Protein AF-A0A932AM36-F1 (afdb_monomer)

Sequence (237 aa):
MTEERRHRLFTKLEEILGTEDATALMEHLPPVGWADVATNRELDVLRAAVEARIAALQSLLEARFTALEAALNARIDQVEAGGSARLGEVEARLNARIDRVEAGLNARLDQLEAGLNARIDQVEAGGSARSGEVEAALNARLDQLEAGLNARIDRVEAGLNARVDAVQTVLVARLEQLDSRFETRLGEAEATLGRDVGRVETELHREVSAATRTLFVAVTGLNLTLVAAVLAAVRLA

Radius of gyration: 98.24 Å; Cα contacts (8 Å, |Δi|>4): 18; chains: 1; bounding box: 159×27×279 Å

Secondary structure (DSSP, 8-state):
--HHHHHHHHHHHHHHH-HHHHHHHHHSS-SS-GGGTT-HHHHHHHHHHHHHHHHHHHHHHHHHHHHHHHHHHHHHHHHHHHHHHHHHHHHHHHHHHHHHHHHHHHHHHHHHHHHHHHHHHHHHHHHHHHHHHHHHHHHHHHHHHHHHHHHHHHHHHHHHHHHHHHHHHHHHHHHHHHHHHHHHHHHHHHHHHHHHHHHHHHHHHHHHHHHHHHHHHHHHHHHHHHHHHHHHHHHH-

Structure (mmCIF, N/CA/C/O backbone):
data_AF-A0A932AM36-F1
#
_entry.id   AF-A0A932AM36-F1
#
loop_
_atom_site.group_PDB
_atom_site.id
_atom_site.type_symbol
_atom_site.label_atom_id
_atom_site.label_alt_id
_atom_site.label_comp_id
_atom_site.label_asym_id
_atom_site.label_entity_id
_atom_site.label_seq_id
_atom_site.pdbx_P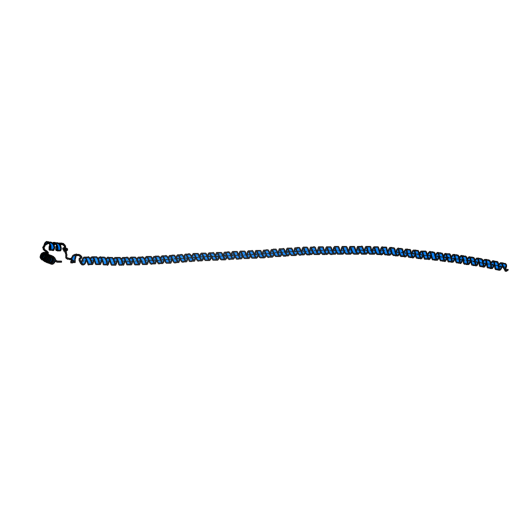DB_ins_code
_atom_site.Cartn_x
_atom_site.Cartn_y
_atom_site.Cartn_z
_atom_site.occupancy
_atom_site.B_iso_or_equiv
_atom_site.auth_seq_id
_atom_site.auth_comp_id
_atom_site.auth_asym_id
_atom_site.auth_atom_id
_atom_site.pdbx_PDB_model_num
ATOM 1 N N . MET A 1 1 ? -50.897 -4.777 125.308 1.00 57.06 1 MET A N 1
ATOM 2 C CA . MET A 1 1 ? -50.635 -4.713 126.768 1.00 57.06 1 MET A CA 1
ATOM 3 C C . MET A 1 1 ? -51.997 -4.614 127.442 1.00 57.06 1 MET A C 1
ATOM 5 O O . MET A 1 1 ? -52.765 -3.772 127.014 1.00 57.06 1 MET A O 1
ATOM 9 N N . THR A 1 2 ? -52.364 -5.500 128.372 1.00 62.59 2 THR A N 1
ATOM 10 C CA . THR A 1 2 ? -53.699 -5.475 129.010 1.00 62.59 2 THR A CA 1
ATOM 11 C C . THR A 1 2 ? -53.829 -4.308 129.997 1.00 62.59 2 THR A C 1
ATOM 13 O O . THR A 1 2 ? -52.826 -3.893 130.582 1.00 62.59 2 THR A O 1
ATOM 16 N N . GLU A 1 3 ? -55.048 -3.793 130.197 1.00 63.50 3 GLU A N 1
ATOM 17 C CA . GLU A 1 3 ? -55.374 -2.666 131.098 1.00 63.50 3 GLU A CA 1
ATOM 18 C C . GLU A 1 3 ? -54.766 -2.837 132.498 1.00 63.50 3 GLU A C 1
ATOM 20 O O . GLU A 1 3 ? -54.121 -1.940 133.037 1.00 63.50 3 GLU A O 1
ATOM 25 N N . GLU A 1 4 ? -54.840 -4.056 133.034 1.00 64.38 4 GLU A N 1
ATOM 26 C CA . GLU A 1 4 ? -54.265 -4.434 134.329 1.00 64.38 4 GLU A CA 1
ATOM 27 C C . GLU A 1 4 ? -52.741 -4.301 134.405 1.00 64.38 4 GLU A C 1
ATOM 29 O O . GLU A 1 4 ? -52.169 -4.161 135.488 1.00 64.38 4 GLU A O 1
ATOM 34 N N . ARG A 1 5 ? -52.052 -4.418 133.268 1.00 67.94 5 ARG A N 1
ATOM 35 C CA . ARG A 1 5 ? -50.594 -4.309 133.188 1.00 67.94 5 ARG A CA 1
ATOM 36 C C . ARG A 1 5 ? -50.174 -2.844 133.069 1.00 67.94 5 ARG A C 1
ATOM 38 O O . ARG A 1 5 ? -49.130 -2.504 133.611 1.00 67.94 5 ARG A O 1
ATOM 45 N N . ARG A 1 6 ? -50.987 -1.987 132.427 1.00 72.94 6 ARG A N 1
ATOM 46 C CA . ARG A 1 6 ? -50.801 -0.520 132.410 1.00 72.94 6 ARG A CA 1
ATOM 47 C C . ARG A 1 6 ? -51.063 0.084 133.779 1.00 72.94 6 ARG A C 1
ATOM 49 O O . ARG A 1 6 ? -50.230 0.843 134.250 1.00 72.94 6 ARG A O 1
ATOM 56 N N . HIS A 1 7 ? -52.146 -0.322 134.441 1.00 74.06 7 HIS A N 1
ATOM 57 C CA . HIS A 1 7 ? -52.459 0.150 135.787 1.00 74.06 7 HIS A CA 1
ATOM 58 C C . HIS A 1 7 ? -51.360 -0.242 136.784 1.00 74.06 7 HIS A C 1
ATOM 60 O O . HIS A 1 7 ? -50.846 0.611 137.491 1.00 74.06 7 HIS A O 1
ATOM 66 N N . ARG A 1 8 ? -50.876 -1.494 136.742 1.00 77.00 8 ARG A N 1
ATOM 67 C CA . ARG A 1 8 ? -49.721 -1.917 137.556 1.00 77.00 8 ARG A CA 1
ATOM 68 C C . ARG A 1 8 ? -48.424 -1.162 137.245 1.00 77.00 8 ARG A C 1
ATOM 70 O O . ARG A 1 8 ? -47.621 -0.972 138.155 1.00 77.00 8 ARG A O 1
ATOM 77 N N . LEU A 1 9 ? -48.182 -0.785 135.986 1.00 74.88 9 LEU A N 1
ATOM 78 C CA . LEU A 1 9 ? -47.010 0.013 135.605 1.00 74.88 9 LEU A CA 1
ATOM 79 C C . LEU A 1 9 ? -47.144 1.455 136.118 1.00 74.88 9 LEU A C 1
ATOM 81 O O . LEU A 1 9 ? -46.185 1.977 136.670 1.00 74.88 9 LEU A O 1
ATOM 85 N N . PHE A 1 10 ? -48.338 2.045 136.000 1.00 75.44 10 PHE A N 1
ATOM 86 C CA . PHE A 1 10 ? -48.674 3.377 136.505 1.00 75.44 10 PHE A CA 1
ATOM 87 C C . PHE A 1 10 ? -48.494 3.460 138.020 1.00 75.44 10 PHE A C 1
ATOM 89 O O . PHE A 1 10 ? -47.731 4.298 138.472 1.00 75.44 10 PHE A O 1
ATOM 96 N N . THR A 1 11 ? -49.078 2.537 138.795 1.00 78.81 11 THR A N 1
ATOM 97 C CA . THR A 1 11 ? -48.947 2.535 140.265 1.00 78.81 11 THR A CA 1
ATOM 98 C C . THR A 1 11 ? -47.486 2.429 140.708 1.00 78.81 11 THR A C 1
ATOM 100 O O . THR A 1 11 ? -47.073 3.094 141.648 1.00 78.81 11 THR A O 1
ATOM 103 N N . LYS A 1 12 ? -46.672 1.626 140.009 1.00 78.19 12 LYS A N 1
ATOM 104 C CA . LYS A 1 12 ? -45.232 1.528 140.298 1.00 78.19 12 LYS A CA 1
ATOM 105 C C . LYS A 1 12 ? -44.445 2.773 139.887 1.00 78.19 12 LYS A C 1
ATOM 107 O O . LYS A 1 12 ? -43.477 3.107 140.556 1.00 78.19 12 LYS A O 1
ATOM 112 N N . LEU A 1 13 ? -44.805 3.423 138.780 1.00 76.25 13 LEU A N 1
ATOM 113 C CA . LEU A 1 13 ? -44.166 4.666 138.338 1.00 76.25 13 LEU A CA 1
ATOM 114 C C . LEU A 1 13 ? -44.533 5.829 139.268 1.00 76.25 13 LEU A C 1
ATOM 116 O O . LEU A 1 13 ? -43.659 6.609 139.626 1.00 76.25 13 LEU A O 1
ATOM 120 N N . GLU A 1 14 ? -45.786 5.893 139.712 1.00 80.62 14 GLU A N 1
ATOM 121 C CA . GLU A 1 14 ? -46.312 6.877 140.663 1.00 80.62 14 GLU A CA 1
ATOM 122 C C . GLU A 1 14 ? -45.590 6.798 142.016 1.00 80.62 14 GLU A C 1
ATOM 124 O O . GLU A 1 14 ? -45.212 7.823 142.577 1.00 80.62 14 GLU A O 1
ATOM 129 N N . GLU A 1 15 ? -45.313 5.582 142.498 1.00 81.62 15 GLU A N 1
ATOM 130 C CA . GLU A 1 15 ? -44.604 5.340 143.761 1.00 81.62 15 GLU A CA 1
ATOM 131 C C . GLU A 1 15 ? -43.119 5.763 143.718 1.00 81.62 15 GLU A C 1
ATOM 133 O O . GLU A 1 15 ? -42.541 6.091 144.753 1.00 81.62 15 GLU A O 1
ATOM 138 N N . ILE A 1 16 ? -42.491 5.769 142.533 1.00 80.81 16 ILE A N 1
ATOM 139 C CA . ILE A 1 16 ? -41.045 6.014 142.362 1.00 80.81 16 ILE A CA 1
ATOM 140 C C . ILE A 1 16 ? -40.744 7.445 141.887 1.00 80.81 16 ILE A C 1
ATOM 142 O O . ILE A 1 16 ? -39.766 8.040 142.335 1.00 80.81 16 ILE A O 1
ATOM 146 N N . LEU A 1 17 ? -41.539 7.980 140.957 1.00 75.75 17 LEU A N 1
ATOM 147 C CA . LEU A 1 17 ? -41.283 9.246 140.252 1.00 75.75 17 LEU A CA 1
ATOM 148 C C . LEU A 1 17 ? -42.282 10.353 140.625 1.00 75.75 17 LEU A C 1
ATOM 150 O O . LEU A 1 17 ? -42.072 11.506 140.270 1.00 75.75 17 LEU A O 1
ATOM 154 N N . GLY A 1 18 ? -43.345 10.030 141.367 1.00 78.38 18 GLY A N 1
ATOM 155 C CA . GLY A 1 18 ? -44.422 10.967 141.670 1.00 78.38 18 GLY A CA 1
ATOM 156 C C . GLY A 1 18 ? -45.470 11.050 140.557 1.00 78.38 18 GLY A C 1
ATOM 157 O O . GLY A 1 18 ? -45.268 10.617 139.422 1.00 78.38 18 GLY A O 1
ATOM 158 N N . THR A 1 19 ? -46.635 11.587 140.914 1.00 74.94 19 THR A N 1
ATOM 159 C CA . THR A 1 19 ? -47.852 11.567 140.092 1.00 74.94 19 THR A CA 1
ATOM 160 C C . THR A 1 19 ? -47.696 12.276 138.750 1.00 74.94 19 THR A C 1
ATOM 162 O O . THR A 1 19 ? -48.146 11.737 137.741 1.00 74.94 19 THR A O 1
ATOM 165 N N . GLU A 1 20 ? -47.062 13.450 138.698 1.00 74.81 20 GLU A N 1
ATOM 166 C CA . GLU A 1 20 ? -46.918 14.216 137.447 1.00 74.81 20 GLU A CA 1
ATOM 167 C C . GLU A 1 20 ? -46.028 13.496 136.423 1.00 74.81 20 GLU A C 1
ATOM 169 O O . GLU A 1 20 ? -46.462 13.263 135.293 1.00 74.81 20 GLU A O 1
ATOM 174 N N . ASP A 1 21 ? -44.834 13.054 136.825 1.00 77.25 21 ASP A N 1
ATOM 175 C CA . ASP A 1 21 ? -43.869 12.415 135.920 1.00 77.25 21 ASP A CA 1
ATOM 176 C C . ASP A 1 21 ? -44.335 11.023 135.459 1.00 77.25 21 ASP A C 1
ATOM 178 O O . ASP A 1 21 ? -44.159 10.645 134.295 1.00 77.25 21 ASP A O 1
ATOM 182 N N . ALA A 1 22 ? -44.993 10.263 136.345 1.00 79.00 22 ALA A N 1
ATOM 183 C CA . ALA A 1 22 ? -45.614 8.985 135.997 1.00 79.00 22 ALA A CA 1
ATOM 184 C C . ALA A 1 22 ? -46.758 9.157 134.986 1.00 79.00 22 ALA A C 1
ATOM 186 O O . ALA A 1 22 ? -46.913 8.331 134.081 1.00 79.00 22 ALA A O 1
ATOM 187 N N . THR A 1 23 ? -47.527 10.243 135.112 1.00 76.06 23 THR A N 1
ATOM 188 C CA . THR A 1 23 ? -48.604 10.581 134.175 1.00 76.06 23 THR A CA 1
ATOM 189 C C . THR A 1 23 ? -48.038 10.990 132.819 1.00 76.06 23 THR A C 1
ATOM 191 O O . THR A 1 23 ? -48.475 10.439 131.812 1.00 76.06 23 THR A O 1
ATOM 194 N N . ALA A 1 24 ? -47.006 11.838 132.776 1.00 77.62 24 ALA A N 1
ATOM 195 C CA . ALA A 1 24 ? -46.365 12.265 131.529 1.00 77.62 24 ALA A CA 1
ATOM 196 C C . ALA A 1 24 ? -45.746 11.089 130.742 1.00 77.62 24 ALA A C 1
ATOM 198 O O . ALA A 1 24 ? -45.911 10.976 129.525 1.00 77.62 24 ALA A O 1
ATOM 199 N N . LEU A 1 25 ? -45.075 10.152 131.425 1.00 71.69 25 LEU A N 1
ATOM 200 C CA . LEU A 1 25 ? -44.519 8.951 130.785 1.00 71.69 25 LEU A CA 1
ATOM 201 C C . LEU A 1 25 ? -45.603 7.988 130.282 1.00 71.69 25 LEU A C 1
ATOM 203 O O . LEU A 1 25 ? -45.409 7.320 129.263 1.00 71.69 25 LEU A O 1
ATOM 207 N N . MET A 1 26 ? -46.738 7.913 130.978 1.00 75.44 26 MET A N 1
ATOM 208 C CA . MET A 1 26 ? -47.870 7.077 130.574 1.00 75.44 26 MET A CA 1
ATOM 209 C C . MET A 1 26 ? -48.722 7.726 129.474 1.00 75.44 26 MET A C 1
ATOM 211 O O . MET A 1 26 ? -49.289 6.989 128.671 1.00 75.44 26 MET A O 1
ATOM 215 N N . GLU A 1 27 ? -48.750 9.059 129.371 1.00 74.88 27 GLU A N 1
ATOM 216 C CA . GLU A 1 27 ? -49.331 9.808 128.242 1.00 74.88 27 GLU A CA 1
ATOM 217 C C . GLU A 1 27 ? -48.557 9.596 126.937 1.00 74.88 27 GLU A C 1
ATOM 219 O O . GLU A 1 27 ? -49.150 9.524 125.861 1.00 74.88 27 GLU A O 1
ATOM 224 N N . HIS A 1 28 ? -47.231 9.462 127.019 1.00 72.50 28 HIS A N 1
ATOM 225 C CA . HIS A 1 28 ? -46.384 9.176 125.859 1.00 72.50 28 HIS A CA 1
ATOM 226 C C . HIS A 1 28 ? -46.346 7.693 125.468 1.00 72.50 28 HIS A C 1
ATOM 228 O O . HIS A 1 28 ? -45.816 7.349 124.407 1.00 72.50 28 HIS A O 1
ATOM 234 N N . LEU A 1 29 ? -46.912 6.805 126.291 1.00 68.00 29 LEU A N 1
ATOM 235 C CA . LEU A 1 29 ? -47.082 5.405 125.934 1.00 68.00 29 LEU A CA 1
ATOM 236 C C . LEU A 1 29 ? -48.316 5.282 125.027 1.00 68.00 29 LEU A C 1
ATOM 238 O O . LEU A 1 29 ? -49.401 5.712 125.422 1.00 68.00 29 LEU A O 1
ATOM 242 N N . PRO A 1 30 ? -48.200 4.692 123.823 1.00 63.16 30 PRO A N 1
ATOM 243 C CA . PRO A 1 30 ? -49.350 4.553 122.944 1.00 63.16 30 PRO A CA 1
ATOM 244 C C . PRO A 1 30 ? -50.496 3.823 123.673 1.00 63.16 30 PRO A C 1
ATOM 246 O O . PRO A 1 30 ? -50.250 2.899 124.456 1.00 63.16 30 PRO A O 1
ATOM 249 N N . PRO A 1 31 ? -51.764 4.220 123.439 1.00 63.25 31 PRO A N 1
ATOM 250 C CA . PRO A 1 31 ? -52.927 3.674 124.150 1.00 63.25 31 PRO A CA 1
ATOM 251 C C . PRO A 1 31 ? -53.123 2.166 123.920 1.00 63.25 31 PRO A C 1
ATOM 253 O O . PRO A 1 31 ? -53.854 1.510 124.661 1.00 63.25 31 PRO A O 1
ATOM 256 N N . VAL A 1 32 ? -52.433 1.620 122.920 1.00 58.94 32 VAL A N 1
ATOM 257 C CA . VAL A 1 32 ? -52.339 0.210 122.558 1.00 58.94 32 VAL A CA 1
ATOM 258 C C . VAL A 1 32 ? -50.872 -0.238 122.667 1.00 58.94 32 VAL A C 1
ATOM 260 O O . VAL A 1 32 ? -49.956 0.572 122.550 1.00 58.94 32 VAL A O 1
ATOM 263 N N . GLY A 1 33 ? -50.617 -1.511 122.991 1.00 59.34 33 GLY A N 1
ATOM 264 C CA . GLY A 1 33 ? -49.250 -1.950 123.322 1.00 59.34 33 GLY A CA 1
ATOM 265 C C . GLY A 1 33 ? -48.292 -1.837 122.130 1.00 59.34 33 GLY A C 1
ATOM 266 O O . GLY A 1 33 ? -48.736 -1.808 120.997 1.00 59.34 33 GLY A O 1
ATOM 267 N N . TRP A 1 34 ? -46.973 -1.888 122.351 1.00 56.31 34 TRP A N 1
ATOM 268 C CA . TRP A 1 34 ? -45.964 -1.906 121.268 1.00 56.31 34 TRP A CA 1
ATOM 269 C C . TRP A 1 34 ? -46.165 -3.003 120.203 1.00 56.31 34 TRP A C 1
ATOM 271 O O . TRP A 1 34 ? -45.617 -2.904 119.112 1.00 56.31 34 TRP A O 1
ATOM 281 N N . ALA A 1 35 ? -46.976 -4.020 120.501 1.00 54.88 35 ALA A N 1
ATOM 282 C CA . ALA A 1 35 ? -47.442 -5.017 119.538 1.00 54.88 35 ALA A CA 1
ATOM 283 C C . ALA A 1 35 ? -48.342 -4.439 118.419 1.00 54.88 35 ALA A C 1
ATOM 285 O O . ALA A 1 35 ? -48.519 -5.101 117.403 1.00 54.88 35 ALA A O 1
ATOM 286 N N . ASP A 1 36 ? -48.886 -3.232 118.608 1.00 56.03 36 ASP A N 1
ATOM 287 C CA . ASP A 1 36 ? -49.785 -2.520 117.690 1.00 56.03 36 ASP A CA 1
ATOM 288 C C . ASP A 1 36 ? -49.102 -1.352 116.951 1.00 56.03 36 ASP A C 1
ATOM 290 O O . ASP A 1 36 ? -49.696 -0.769 116.053 1.00 56.03 36 ASP A O 1
ATOM 294 N N . VAL A 1 37 ? -47.853 -0.998 117.292 1.00 57.91 37 VAL A N 1
ATOM 295 C CA . VAL A 1 37 ? -47.096 0.086 116.614 1.00 57.91 37 VAL A CA 1
ATOM 296 C C . VAL A 1 37 ? -46.625 -0.337 115.209 1.00 57.91 37 VAL A C 1
ATOM 298 O O . VAL A 1 37 ? -46.353 0.496 114.350 1.00 57.91 37 VAL A O 1
ATOM 301 N N . ALA A 1 38 ? -46.608 -1.640 114.957 1.00 61.44 38 ALA A N 1
ATOM 302 C CA . ALA A 1 38 ? -46.849 -2.256 113.663 1.00 61.44 38 ALA A CA 1
ATOM 303 C C . ALA A 1 38 ? -47.405 -3.636 113.997 1.00 61.44 38 ALA A C 1
ATOM 305 O O . ALA A 1 38 ? -46.694 -4.469 114.568 1.00 61.44 38 ALA A O 1
ATOM 306 N N . THR A 1 39 ? -48.682 -3.881 113.724 1.00 70.31 39 THR A N 1
ATOM 307 C CA . THR A 1 39 ? -49.212 -5.228 113.944 1.00 70.31 39 THR A CA 1
ATOM 308 C C . THR A 1 39 ? -48.478 -6.181 112.997 1.00 70.31 39 THR A C 1
ATOM 310 O O . THR A 1 39 ? -48.239 -5.850 111.836 1.00 70.31 39 THR A O 1
ATOM 313 N N . ASN A 1 40 ? -48.130 -7.396 113.443 1.00 74.25 40 ASN A N 1
ATOM 314 C CA . ASN A 1 40 ? -47.532 -8.415 112.556 1.00 74.25 40 ASN A CA 1
ATOM 315 C C . ASN A 1 40 ? -48.348 -8.601 111.257 1.00 74.25 40 ASN A C 1
ATOM 317 O O . ASN A 1 40 ? -47.796 -8.876 110.198 1.00 74.25 40 ASN A O 1
ATOM 321 N N . ARG A 1 41 ? -49.660 -8.348 111.328 1.00 76.88 41 ARG A N 1
ATOM 322 C CA . ARG A 1 41 ? -50.588 -8.346 110.198 1.00 76.88 41 ARG A CA 1
ATOM 323 C C . ARG A 1 41 ? -50.300 -7.252 109.162 1.00 76.88 41 ARG A C 1
ATOM 325 O O . ARG A 1 41 ? -50.407 -7.522 107.972 1.00 76.88 41 ARG A O 1
ATOM 332 N N . GLU A 1 42 ? -49.953 -6.035 109.574 1.00 84.06 42 GLU A N 1
ATOM 333 C CA . GLU A 1 42 ? -49.565 -4.955 108.652 1.00 84.06 42 GLU A CA 1
ATOM 334 C C . GLU A 1 42 ? -48.232 -5.258 107.958 1.00 84.06 42 GLU A C 1
ATOM 336 O O . GLU A 1 42 ? -48.094 -5.006 106.760 1.00 84.06 42 GLU A O 1
ATOM 341 N N . LEU A 1 43 ? -47.278 -5.867 108.674 1.00 85.38 43 LEU A N 1
ATOM 342 C CA . LEU A 1 43 ? -46.020 -6.343 108.090 1.00 85.38 43 LEU A CA 1
ATOM 343 C C . LEU A 1 43 ? -46.248 -7.469 107.072 1.00 85.38 43 LEU A C 1
ATOM 345 O O . LEU A 1 43 ? -45.630 -7.449 106.009 1.00 85.38 43 LEU A O 1
ATOM 349 N N . ASP A 1 44 ? -47.165 -8.401 107.343 1.00 86.88 44 ASP A N 1
ATOM 350 C CA . ASP A 1 44 ? -47.547 -9.455 106.394 1.00 86.88 44 ASP A CA 1
ATOM 351 C C . ASP A 1 44 ? -48.194 -8.880 105.125 1.00 86.88 44 ASP A C 1
ATOM 353 O O . ASP A 1 44 ? -47.887 -9.317 104.014 1.00 86.88 44 ASP A O 1
ATOM 357 N N . VAL A 1 45 ? -49.048 -7.859 105.268 1.00 90.25 45 VAL A N 1
ATOM 358 C CA . VAL A 1 45 ? -49.650 -7.150 104.127 1.00 90.25 45 VAL A CA 1
ATOM 359 C C . VAL A 1 45 ? -48.579 -6.437 103.300 1.00 90.25 45 VAL A C 1
ATOM 361 O O . VAL A 1 45 ? -48.578 -6.548 102.072 1.00 90.25 45 VAL A O 1
ATOM 364 N N . LEU A 1 46 ? -47.642 -5.737 103.948 1.00 91.88 46 LEU A N 1
ATOM 365 C CA . LEU A 1 46 ? -46.547 -5.055 103.257 1.00 91.88 46 LEU A CA 1
ATOM 366 C C . LEU A 1 46 ? -45.625 -6.056 102.547 1.00 91.88 46 LEU A C 1
ATOM 368 O O . LEU A 1 46 ? -45.253 -5.839 101.394 1.00 91.88 46 LEU A O 1
ATOM 372 N N . ARG A 1 47 ? -45.298 -7.175 103.202 1.00 93.06 47 ARG A N 1
ATOM 373 C CA . ARG A 1 47 ? -44.512 -8.267 102.620 1.00 93.06 47 ARG A CA 1
ATOM 374 C C . ARG A 1 47 ? -45.192 -8.836 101.377 1.00 93.06 47 ARG A C 1
ATOM 376 O O . ARG A 1 47 ? -44.545 -8.927 100.337 1.00 93.06 47 ARG A O 1
ATOM 383 N N . ALA A 1 48 ? -46.485 -9.147 101.454 1.00 93.56 48 ALA A N 1
ATOM 384 C CA . ALA A 1 48 ? -47.250 -9.644 100.313 1.00 93.56 48 ALA A CA 1
ATOM 385 C C . ALA A 1 48 ? -47.284 -8.628 99.156 1.00 93.56 48 ALA A C 1
ATOM 387 O O . ALA A 1 48 ? -47.140 -9.004 97.994 1.00 93.56 48 ALA A O 1
ATOM 388 N N . ALA A 1 49 ? -47.411 -7.330 99.457 1.00 95.50 49 ALA A N 1
ATOM 389 C CA . ALA A 1 49 ? -47.363 -6.273 98.447 1.00 9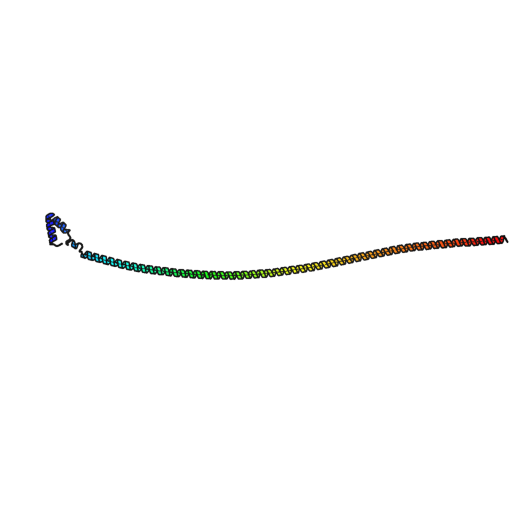5.50 49 ALA A CA 1
ATOM 390 C C . ALA A 1 49 ? -45.983 -6.168 97.770 1.00 95.50 49 ALA A C 1
ATOM 392 O O . ALA A 1 49 ? -45.903 -5.984 96.553 1.00 95.50 49 ALA A O 1
ATOM 393 N N . VAL A 1 50 ? -44.895 -6.305 98.535 1.00 96.00 50 VAL A N 1
ATOM 394 C CA . VAL A 1 50 ? -43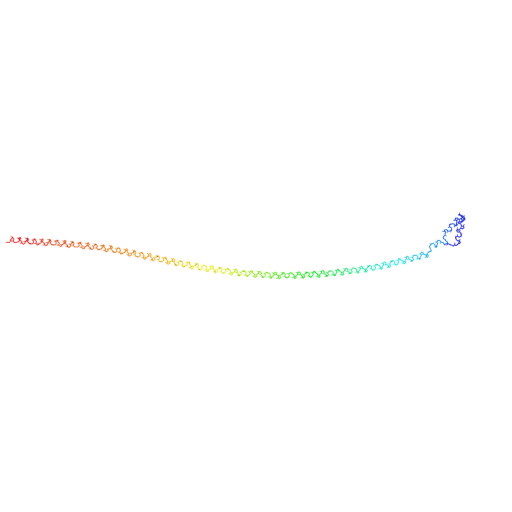.525 -6.321 97.998 1.00 96.00 50 VAL A CA 1
ATOM 395 C C . VAL A 1 50 ? -43.287 -7.566 97.144 1.00 96.00 50 VAL A C 1
ATOM 397 O O . VAL A 1 50 ? -42.780 -7.432 96.034 1.00 96.00 50 VAL A O 1
ATOM 400 N N . GLU A 1 51 ? -43.695 -8.752 97.599 1.00 96.69 51 GLU A N 1
ATOM 401 C CA . GLU A 1 51 ? -43.598 -10.001 96.829 1.00 96.69 51 GLU A CA 1
ATOM 402 C C . GLU A 1 51 ? -44.382 -9.907 95.511 1.00 96.69 51 GLU A C 1
ATOM 404 O O . GLU A 1 51 ? -43.842 -10.217 94.448 1.00 96.69 51 GLU A O 1
ATOM 409 N N . ALA A 1 52 ? -45.608 -9.375 95.549 1.00 95.88 52 ALA A N 1
ATOM 410 C CA . ALA A 1 52 ? -46.409 -9.134 94.352 1.00 95.88 52 ALA A CA 1
ATOM 411 C C . ALA A 1 52 ? -45.727 -8.149 93.388 1.00 95.88 52 ALA A C 1
ATOM 413 O O . ALA A 1 52 ? -45.728 -8.354 92.173 1.00 95.88 52 ALA A O 1
ATOM 414 N N . ARG A 1 53 ? -45.100 -7.090 93.913 1.00 97.50 53 ARG A N 1
ATOM 415 C CA . ARG A 1 53 ? -44.372 -6.111 93.098 1.00 97.50 53 ARG A CA 1
ATOM 416 C C . ARG A 1 53 ? -43.095 -6.691 92.495 1.00 97.50 53 ARG A C 1
ATOM 418 O O . ARG A 1 53 ? -42.793 -6.381 91.346 1.00 97.50 53 ARG A O 1
ATOM 425 N N . ILE A 1 54 ? -42.370 -7.535 93.227 1.00 97.12 54 ILE A N 1
ATOM 426 C CA . ILE A 1 54 ? -41.204 -8.261 92.707 1.00 97.12 54 ILE A CA 1
ATOM 427 C C . ILE A 1 54 ? -41.636 -9.195 91.574 1.00 97.12 54 ILE A C 1
ATOM 429 O O . ILE A 1 54 ? -41.050 -9.130 90.496 1.00 97.12 54 ILE A O 1
ATOM 433 N N . ALA A 1 55 ? -42.698 -9.981 91.768 1.00 96.56 55 ALA A N 1
ATOM 434 C CA . ALA A 1 55 ? -43.229 -10.870 90.735 1.00 96.56 55 ALA A CA 1
ATOM 435 C C . ALA A 1 55 ? -43.678 -10.098 89.479 1.00 96.56 55 ALA A C 1
ATOM 437 O O . ALA A 1 55 ? -43.369 -10.493 88.354 1.00 96.56 55 ALA A O 1
ATOM 438 N N . ALA A 1 56 ? -44.344 -8.952 89.656 1.00 96.75 56 ALA A N 1
ATOM 439 C CA . ALA A 1 56 ? -44.741 -8.089 88.546 1.00 96.75 56 ALA A CA 1
ATOM 440 C C . ALA A 1 56 ? -43.531 -7.509 87.791 1.00 96.75 56 ALA A C 1
ATOM 442 O O . ALA A 1 56 ? -43.526 -7.484 86.561 1.00 96.75 56 ALA A O 1
ATOM 443 N N . LEU A 1 57 ? -42.489 -7.070 88.505 1.00 97.44 57 LEU A N 1
ATOM 444 C CA . LEU A 1 57 ? -41.254 -6.573 87.891 1.00 97.44 57 LEU A CA 1
ATOM 445 C C . LEU A 1 57 ? -40.501 -7.674 87.140 1.00 97.44 57 LEU A C 1
ATOM 447 O O . LEU A 1 57 ? -40.006 -7.414 86.047 1.00 97.44 57 LEU A O 1
ATOM 451 N N . GLN A 1 58 ? -40.443 -8.888 87.692 1.00 97.75 58 GLN A N 1
ATOM 452 C CA . GLN A 1 58 ? -39.861 -10.052 87.021 1.00 97.75 58 GLN A CA 1
ATOM 453 C C . GLN A 1 58 ? -40.608 -10.367 85.724 1.00 97.75 58 GLN A C 1
ATOM 455 O O . GLN A 1 58 ? -39.981 -10.475 84.675 1.00 97.75 58 GLN A O 1
ATOM 460 N N . SER A 1 59 ? -41.943 -10.418 85.767 1.00 97.12 59 SER A N 1
ATOM 461 C CA . SER A 1 59 ? -42.763 -10.636 84.570 1.00 97.12 59 SER A CA 1
ATOM 462 C C . SER A 1 59 ? -42.569 -9.539 83.518 1.00 97.12 59 SER A C 1
ATOM 464 O O . SER A 1 59 ? -42.479 -9.841 82.328 1.00 97.12 59 SER A O 1
ATOM 466 N N . LEU A 1 60 ? -42.468 -8.273 83.936 1.00 97.75 60 LEU A N 1
ATOM 467 C CA . LEU A 1 60 ? -42.224 -7.154 83.026 1.00 97.75 60 LEU A CA 1
ATOM 468 C C . LEU A 1 60 ? -40.837 -7.235 82.376 1.00 97.75 60 LEU A C 1
ATOM 470 O O . LEU A 1 60 ? -40.700 -6.943 81.188 1.00 97.75 60 LEU A O 1
ATOM 474 N N . LEU A 1 61 ? -39.810 -7.590 83.151 1.00 97.81 61 LEU A N 1
ATOM 475 C CA . LEU A 1 61 ? -38.448 -7.773 82.653 1.00 97.81 61 LEU A CA 1
ATOM 476 C C . LEU A 1 61 ? -38.391 -8.908 81.635 1.00 97.81 61 LEU A C 1
ATOM 478 O O . LEU A 1 61 ? -37.868 -8.684 80.549 1.00 97.81 61 LEU A O 1
ATOM 482 N N . GLU A 1 62 ? -38.989 -10.058 81.945 1.00 97.94 62 GLU A N 1
ATOM 483 C CA . GLU A 1 62 ? -39.073 -11.202 81.031 1.00 97.94 62 GLU A CA 1
ATOM 484 C C . GLU A 1 62 ? -39.727 -10.789 79.707 1.00 97.94 62 GLU A C 1
ATOM 486 O O . GLU A 1 62 ? -39.138 -10.940 78.640 1.00 97.94 62 GLU A O 1
ATOM 491 N N . ALA A 1 63 ? -40.888 -10.128 79.775 1.00 97.31 63 ALA A N 1
ATOM 492 C CA . ALA A 1 63 ? -41.587 -9.640 78.590 1.00 97.31 63 ALA A CA 1
ATOM 493 C C . ALA A 1 63 ? -40.747 -8.638 77.775 1.00 97.31 63 ALA A C 1
ATOM 495 O O . ALA A 1 63 ? -40.765 -8.670 76.542 1.00 97.31 63 ALA A O 1
ATOM 496 N N . ARG A 1 64 ? -39.990 -7.749 78.437 1.00 98.19 64 ARG A N 1
ATOM 497 C CA . ARG A 1 64 ? -39.078 -6.820 77.748 1.00 98.19 64 ARG A CA 1
ATOM 498 C C . ARG A 1 64 ? -37.898 -7.542 77.108 1.00 98.19 64 ARG A C 1
ATOM 500 O O . ARG A 1 64 ? -37.518 -7.142 76.012 1.00 98.19 64 ARG A O 1
ATOM 507 N N . PHE A 1 65 ? -37.333 -8.563 77.750 1.00 98.12 65 PHE A N 1
ATOM 508 C CA . PHE A 1 65 ? -36.253 -9.364 77.172 1.00 98.12 65 PHE A CA 1
ATOM 509 C C . PHE A 1 65 ? -36.733 -10.122 75.937 1.00 98.12 65 PHE A C 1
ATOM 511 O O . PHE A 1 65 ? -36.126 -9.969 74.882 1.00 98.12 65 PHE A O 1
ATOM 518 N N . THR A 1 66 ? -37.878 -10.803 76.009 1.00 98.06 66 THR A N 1
ATOM 519 C CA . THR A 1 66 ? -38.461 -11.492 74.846 1.00 98.06 66 THR A CA 1
ATOM 520 C C . THR A 1 66 ? -38.748 -10.524 73.693 1.00 98.06 66 THR A C 1
ATOM 522 O O . THR A 1 66 ? -38.464 -10.820 72.533 1.00 98.06 66 THR A O 1
ATOM 525 N N . ALA A 1 67 ? -39.275 -9.331 73.991 1.00 97.75 67 ALA A N 1
ATOM 526 C CA . ALA A 1 67 ? -39.520 -8.311 72.972 1.00 97.75 67 ALA A CA 1
ATOM 527 C C . ALA A 1 67 ? -38.218 -7.771 72.353 1.00 97.75 67 ALA A C 1
ATOM 529 O O . ALA A 1 67 ? -38.167 -7.517 71.148 1.00 97.75 67 ALA A O 1
ATOM 530 N N . LEU A 1 68 ? -37.166 -7.598 73.160 1.00 98.12 68 LEU A N 1
ATOM 531 C CA . LEU A 1 68 ? -35.852 -7.165 72.690 1.00 98.12 68 LEU A CA 1
ATOM 532 C C . LEU A 1 68 ? -35.210 -8.226 71.787 1.00 98.12 68 LEU A C 1
ATOM 534 O O . LEU A 1 68 ? -34.710 -7.880 70.721 1.00 98.12 68 LEU A O 1
ATOM 538 N N . GLU A 1 69 ? -35.254 -9.498 72.182 1.00 98.31 69 GLU A N 1
ATOM 539 C CA . GLU A 1 69 ? -34.755 -10.623 71.383 1.00 98.31 69 GLU A CA 1
ATOM 540 C C . GLU A 1 69 ? -3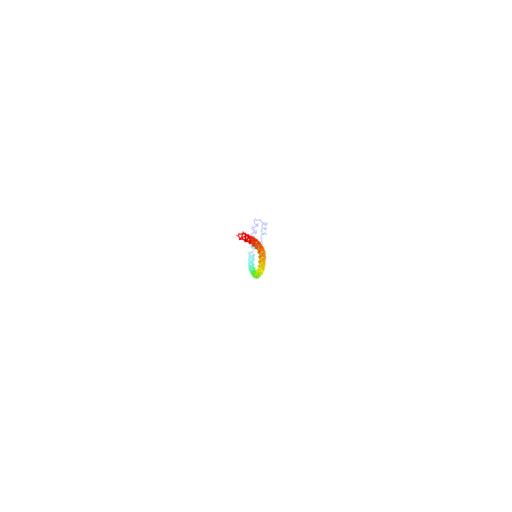5.470 -10.705 70.032 1.00 98.31 69 GLU A C 1
ATOM 542 O O . GLU A 1 69 ? -34.818 -10.767 68.991 1.00 98.31 69 GLU A O 1
ATOM 547 N N . ALA A 1 70 ? -36.803 -10.609 70.027 1.00 97.94 70 ALA A N 1
ATOM 548 C CA . ALA A 1 70 ? -37.586 -10.591 68.795 1.00 97.94 70 ALA A CA 1
ATOM 549 C C . ALA A 1 70 ? -37.211 -9.405 67.887 1.00 97.94 70 ALA A C 1
ATOM 551 O O . ALA A 1 70 ? -37.046 -9.574 66.678 1.00 97.94 70 ALA A O 1
ATOM 552 N N . ALA A 1 71 ? -37.033 -8.210 68.459 1.00 98.31 71 ALA A N 1
ATOM 553 C CA . ALA A 1 71 ? -36.634 -7.024 67.705 1.00 98.31 71 ALA A CA 1
ATOM 554 C C . ALA A 1 71 ? -35.204 -7.128 67.146 1.00 98.31 71 ALA A C 1
ATOM 556 O O . A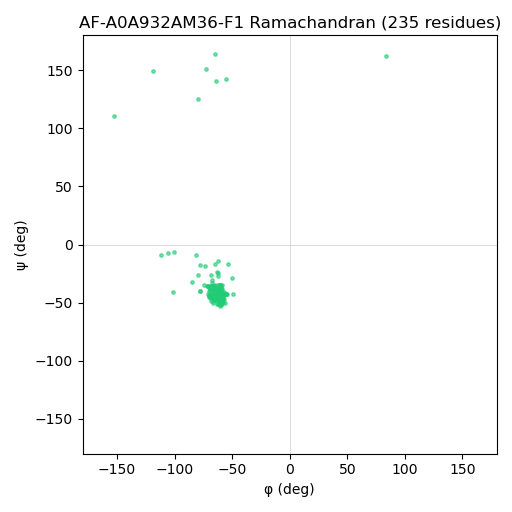LA A 1 71 ? -34.945 -6.662 66.034 1.00 98.31 71 ALA A O 1
ATOM 557 N N . LEU A 1 72 ? -34.276 -7.729 67.896 1.00 98.25 72 LEU A N 1
ATOM 558 C CA . LEU A 1 72 ? -32.905 -7.964 67.447 1.00 98.25 72 LEU A CA 1
ATOM 559 C C . LEU A 1 72 ? -32.860 -8.983 66.310 1.00 98.25 72 LEU A C 1
ATOM 561 O O . LEU A 1 72 ? -32.235 -8.693 65.294 1.00 98.25 72 LEU A O 1
ATOM 565 N N . ASN A 1 73 ? -33.569 -10.106 66.435 1.00 98.44 73 ASN A N 1
ATOM 566 C CA . ASN A 1 73 ? -33.656 -11.115 65.378 1.00 98.44 73 ASN A CA 1
ATOM 567 C C . ASN A 1 73 ? -34.240 -10.521 64.091 1.00 98.44 73 ASN A C 1
ATOM 569 O O . ASN A 1 73 ? -33.613 -10.607 63.042 1.00 98.44 73 ASN A O 1
ATOM 573 N N . ALA A 1 74 ? -35.353 -9.785 64.184 1.00 98.12 74 ALA A N 1
ATOM 574 C CA . ALA A 1 74 ? -35.937 -9.117 63.019 1.00 98.12 74 ALA A CA 1
ATOM 575 C C . ALA A 1 74 ? -34.966 -8.121 62.354 1.00 98.12 74 ALA A C 1
ATOM 577 O O . ALA A 1 74 ? -34.956 -7.958 61.133 1.00 98.12 74 ALA A O 1
ATOM 578 N N . ARG A 1 75 ? -34.132 -7.439 63.150 1.00 98.38 75 ARG A N 1
ATOM 579 C CA . ARG A 1 75 ? -33.125 -6.511 62.627 1.00 98.38 75 ARG A CA 1
ATOM 580 C C . ARG A 1 75 ? -31.939 -7.232 61.989 1.00 98.38 75 ARG A C 1
ATOM 582 O O . ARG A 1 75 ? -31.404 -6.714 61.012 1.00 98.38 75 ARG A O 1
ATOM 589 N N . ILE A 1 76 ? -31.542 -8.388 62.516 1.00 98.31 76 ILE A N 1
ATOM 590 C CA . ILE A 1 76 ? -30.534 -9.262 61.903 1.00 98.31 76 ILE A CA 1
ATOM 591 C C . ILE A 1 76 ? -31.049 -9.748 60.546 1.00 98.31 76 ILE A C 1
ATOM 593 O O . ILE A 1 76 ? -30.392 -9.481 59.542 1.00 98.31 76 ILE A O 1
ATOM 597 N N . ASP A 1 77 ? -32.264 -10.299 60.489 1.00 98.38 77 ASP A N 1
ATOM 598 C CA . ASP A 1 77 ? -32.891 -10.770 59.245 1.00 98.38 77 ASP A CA 1
ATOM 599 C C . ASP A 1 77 ? -32.956 -9.657 58.186 1.00 98.38 77 ASP A C 1
ATOM 601 O O . ASP A 1 77 ? -32.645 -9.857 57.010 1.00 98.38 77 ASP A O 1
ATOM 605 N N . GLN A 1 78 ? -33.313 -8.436 58.602 1.00 98.31 78 GLN A N 1
ATOM 606 C CA . GLN A 1 78 ? -33.358 -7.280 57.707 1.00 98.31 78 GLN A CA 1
ATOM 607 C C . GLN A 1 78 ? -31.970 -6.907 57.160 1.00 98.31 78 GLN A C 1
ATOM 609 O O . GLN A 1 78 ? -31.842 -6.542 55.987 1.00 98.31 78 GLN A O 1
ATOM 614 N N . VAL A 1 79 ? -30.932 -6.964 57.998 1.00 98.31 79 VAL A N 1
ATOM 615 C CA . VAL A 1 79 ? -29.551 -6.679 57.586 1.00 98.31 79 VAL A CA 1
ATOM 616 C C . VAL A 1 79 ? -29.041 -7.755 56.631 1.00 98.31 79 VAL A C 1
ATOM 618 O O . VAL A 1 79 ? -28.443 -7.411 55.612 1.00 98.31 79 VAL A O 1
ATOM 621 N N . GLU A 1 80 ? -29.310 -9.028 56.911 1.00 98.44 80 GLU A N 1
ATOM 622 C CA . GLU A 1 80 ? -28.927 -10.152 56.053 1.00 98.44 80 GLU A CA 1
ATOM 623 C C . GLU A 1 80 ? -29.609 -10.074 54.683 1.00 98.44 80 GLU A C 1
ATOM 625 O O . GLU A 1 80 ? -28.934 -10.134 53.650 1.00 98.44 80 GLU A O 1
ATOM 630 N N . ALA A 1 81 ? -30.922 -9.824 54.652 1.00 97.88 81 ALA A N 1
ATOM 631 C CA . ALA A 1 81 ? -31.670 -9.635 53.412 1.00 97.88 81 ALA A CA 1
ATOM 632 C C . ALA A 1 81 ? -31.148 -8.432 52.606 1.00 97.88 81 ALA A C 1
ATOM 634 O O . ALA A 1 81 ? -30.950 -8.522 51.391 1.00 97.88 81 ALA A O 1
ATOM 635 N N . GLY A 1 82 ? -30.864 -7.311 53.279 1.00 98.44 82 GLY A N 1
ATOM 636 C CA . GLY A 1 82 ? -30.277 -6.129 52.648 1.00 98.44 82 GLY A CA 1
ATOM 637 C C . GLY A 1 82 ? -28.869 -6.380 52.097 1.00 98.44 82 GLY A C 1
ATOM 638 O O . GLY A 1 82 ? -28.527 -5.873 51.028 1.00 98.44 82 GLY A O 1
ATOM 639 N N . GLY A 1 83 ? -28.059 -7.176 52.799 1.00 98.25 83 GLY A N 1
ATOM 640 C CA . GLY A 1 83 ? -26.732 -7.599 52.354 1.00 98.25 83 GLY A CA 1
ATOM 641 C C . GLY A 1 83 ? -26.795 -8.481 51.108 1.00 98.25 83 GLY A C 1
ATOM 642 O O . GLY A 1 83 ? -26.108 -8.198 50.127 1.00 98.25 83 GLY A O 1
ATOM 643 N N . SER A 1 84 ? -27.671 -9.487 51.113 1.00 98.38 84 SER A N 1
ATOM 644 C CA . SER A 1 84 ? -27.889 -10.381 49.971 1.00 98.38 84 SER A CA 1
ATOM 645 C C . SER A 1 84 ? -28.365 -9.620 48.728 1.00 98.38 84 SER A C 1
ATOM 647 O O . SER A 1 84 ? -27.796 -9.783 47.648 1.00 98.38 84 SER A O 1
ATOM 649 N N . ALA A 1 85 ? -29.325 -8.702 48.883 1.00 98.19 85 ALA A N 1
ATOM 650 C CA . ALA A 1 85 ? -29.812 -7.878 47.777 1.00 98.19 85 ALA A CA 1
ATOM 651 C C . ALA A 1 85 ? -28.705 -6.997 47.169 1.00 98.19 85 ALA A C 1
ATOM 653 O O . ALA A 1 85 ? -28.578 -6.905 45.948 1.00 98.19 85 ALA A O 1
ATOM 654 N N . ARG A 1 86 ? -27.868 -6.380 48.014 1.00 98.50 86 ARG A N 1
ATOM 655 C CA . ARG A 1 86 ? -26.731 -5.565 47.556 1.00 98.50 86 ARG A CA 1
ATOM 656 C C . ARG A 1 86 ? -25.675 -6.394 46.836 1.00 98.50 86 ARG A C 1
ATOM 658 O O . ARG A 1 86 ? -25.130 -5.922 45.843 1.00 98.50 86 ARG A O 1
ATOM 665 N N . LEU A 1 87 ? -25.386 -7.606 47.314 1.00 98.50 87 LEU A N 1
ATOM 666 C CA . LEU A 1 87 ? -24.469 -8.521 46.630 1.00 98.50 87 LEU A CA 1
ATOM 667 C C . LEU A 1 87 ? -24.994 -8.882 45.237 1.00 98.50 87 LEU A C 1
ATOM 669 O O . LEU A 1 87 ? -24.255 -8.729 44.268 1.00 98.50 87 LEU A O 1
ATOM 673 N N . GLY A 1 88 ? -26.281 -9.224 45.116 1.00 98.56 88 GLY A N 1
ATOM 674 C CA . GLY A 1 88 ? -26.902 -9.495 43.815 1.00 98.56 88 GLY A CA 1
ATOM 675 C C . GLY A 1 88 ? -26.861 -8.295 42.858 1.00 98.56 88 GLY A C 1
ATOM 676 O O . GLY A 1 88 ? -26.588 -8.450 41.669 1.00 98.56 88 GLY A O 1
ATOM 677 N N . GLU A 1 89 ? -27.061 -7.072 43.362 1.00 98.62 89 GLU A N 1
ATOM 678 C CA . GLU A 1 89 ? -26.938 -5.852 42.550 1.00 98.62 89 GLU A CA 1
ATOM 679 C C . GLU A 1 89 ? -25.495 -5.623 42.064 1.00 98.62 89 GLU A C 1
ATOM 681 O O . GLU A 1 89 ? -25.274 -5.223 40.916 1.00 98.62 89 GLU A O 1
ATOM 686 N N . VAL A 1 90 ? -24.500 -5.880 42.919 1.00 98.56 90 VAL A N 1
ATOM 687 C CA . VAL A 1 90 ? -23.079 -5.770 42.560 1.00 98.56 90 VAL A CA 1
ATOM 688 C C . VAL A 1 90 ? -22.700 -6.810 41.508 1.00 98.56 90 VAL A C 1
ATOM 690 O O . VAL A 1 90 ? -22.069 -6.445 40.516 1.00 98.56 90 VAL A O 1
ATOM 693 N N . GLU A 1 91 ? -23.115 -8.065 41.671 1.00 98.75 91 GLU A N 1
ATOM 694 C CA . GLU A 1 91 ? -22.884 -9.132 40.689 1.00 98.75 91 GLU A CA 1
ATOM 695 C C . GLU A 1 91 ? -23.495 -8.784 39.328 1.00 98.75 91 GLU A C 1
ATOM 697 O O . GLU A 1 91 ? -22.805 -8.827 38.308 1.00 98.75 91 GLU A O 1
ATOM 702 N N . ALA A 1 92 ? -24.753 -8.332 39.305 1.00 98.44 92 ALA A N 1
ATOM 703 C CA . ALA A 1 92 ? -25.420 -7.914 38.074 1.00 98.44 92 ALA A CA 1
ATOM 704 C C . ALA A 1 92 ? -24.681 -6.756 37.380 1.00 98.44 92 ALA A C 1
ATOM 706 O O . ALA A 1 92 ? -24.504 -6.759 36.158 1.00 98.44 92 ALA A O 1
ATOM 707 N N . ARG A 1 93 ? -24.198 -5.771 38.150 1.00 98.69 93 ARG A N 1
ATOM 708 C CA . ARG A 1 93 ? -23.401 -4.656 37.614 1.00 98.69 93 ARG A CA 1
ATOM 709 C C . ARG A 1 93 ? -22.053 -5.106 37.065 1.00 98.69 93 ARG A C 1
ATOM 711 O O . ARG A 1 93 ? -21.617 -4.563 36.049 1.00 98.69 93 ARG A O 1
ATOM 718 N N . LEU A 1 94 ? -21.381 -6.043 37.731 1.00 98.69 94 LEU A N 1
ATOM 719 C CA . LEU A 1 94 ? -20.098 -6.573 37.275 1.00 98.69 94 LEU A CA 1
ATOM 720 C C . LEU A 1 94 ? -20.263 -7.370 35.983 1.00 98.69 94 LEU A C 1
ATOM 722 O O . LEU A 1 94 ? -19.533 -7.093 35.036 1.00 98.69 94 LEU A O 1
ATOM 726 N N . ASN A 1 95 ? -21.269 -8.241 35.896 1.00 98.69 95 ASN A N 1
ATOM 727 C CA . ASN A 1 95 ? -21.573 -8.991 34.675 1.00 98.69 95 ASN A CA 1
ATOM 728 C C . ASN A 1 95 ? -21.873 -8.047 33.503 1.00 98.69 95 ASN A C 1
ATOM 730 O O . ASN A 1 95 ? -21.196 -8.094 32.483 1.00 98.69 95 ASN A O 1
ATOM 734 N N . ALA A 1 96 ? -22.752 -7.058 33.697 1.00 98.44 96 ALA A N 1
ATOM 735 C CA . ALA A 1 96 ? -23.045 -6.070 32.656 1.00 98.44 96 ALA A CA 1
ATOM 736 C C . ALA A 1 96 ? -21.825 -5.213 32.256 1.00 98.44 96 ALA A C 1
ATOM 738 O O . ALA A 1 96 ? -21.783 -4.621 31.172 1.00 98.44 96 ALA A O 1
ATOM 739 N N . ARG A 1 97 ? -20.837 -5.058 33.146 1.00 98.62 97 ARG A N 1
ATOM 740 C CA . ARG A 1 97 ? -19.573 -4.384 32.828 1.00 98.62 97 ARG A CA 1
ATOM 741 C C . ARG A 1 97 ? -18.643 -5.298 32.035 1.00 98.62 97 ARG A C 1
ATOM 743 O O . ARG A 1 97 ? -18.012 -4.789 31.112 1.00 98.62 97 ARG A O 1
ATOM 750 N N . ILE A 1 98 ? -18.577 -6.583 32.374 1.00 98.62 98 ILE A N 1
ATOM 751 C CA . ILE A 1 98 ? -17.818 -7.601 31.639 1.00 98.62 98 ILE A CA 1
ATOM 752 C C . ILE A 1 98 ? -18.348 -7.696 30.206 1.00 98.62 98 ILE A C 1
ATOM 754 O O . ILE A 1 98 ? -17.579 -7.435 29.286 1.00 98.62 98 ILE A O 1
ATOM 758 N N . ASP A 1 99 ? -19.659 -7.875 30.021 1.00 98.62 99 ASP A N 1
ATOM 759 C CA . ASP A 1 99 ? -20.289 -7.970 28.694 1.00 98.62 99 ASP A CA 1
ATOM 760 C C . ASP A 1 99 ? -19.963 -6.752 27.816 1.00 98.62 99 ASP A C 1
ATOM 762 O O . ASP A 1 99 ? -19.639 -6.861 26.633 1.00 98.62 99 ASP A O 1
ATOM 766 N N . ARG A 1 100 ? -20.004 -5.549 28.406 1.00 98.69 100 ARG A N 1
ATOM 767 C CA . ARG A 1 100 ? -19.678 -4.306 27.693 1.00 98.69 100 ARG A CA 1
ATOM 768 C C . ARG A 1 100 ? -18.204 -4.242 27.292 1.00 98.69 100 ARG A C 1
ATOM 770 O O . ARG A 1 100 ? -17.890 -3.713 26.227 1.00 98.69 100 ARG A O 1
ATOM 777 N N . VAL A 1 101 ? -17.303 -4.719 28.149 1.00 98.62 101 VAL A N 1
ATOM 778 C CA . VAL A 1 101 ? -15.868 -4.768 27.847 1.00 98.62 101 VAL A CA 1
ATOM 779 C C . VAL A 1 101 ? -15.597 -5.784 26.742 1.00 98.62 101 VAL A C 1
ATOM 781 O O . VAL A 1 101 ? -14.902 -5.438 25.793 1.00 98.62 101 VAL A O 1
ATOM 784 N N . GLU A 1 102 ? -16.179 -6.979 26.815 1.00 98.75 102 GLU A N 1
ATOM 785 C CA . GLU A 1 102 ? -16.041 -8.015 25.785 1.00 98.75 102 GLU A CA 1
ATOM 786 C C . GLU A 1 102 ? -16.555 -7.530 24.427 1.00 98.75 102 GLU A C 1
ATOM 788 O O . GLU A 1 102 ? -15.823 -7.574 23.438 1.00 98.75 102 GLU A O 1
ATOM 793 N N . ALA A 1 103 ? -17.759 -6.953 24.384 1.00 98.38 103 ALA A N 1
ATOM 794 C CA . ALA A 1 103 ? -18.308 -6.370 23.162 1.00 98.38 103 ALA A CA 1
ATOM 795 C C . ALA A 1 103 ? -17.414 -5.248 22.602 1.00 98.38 103 ALA A C 1
ATOM 797 O O . ALA A 1 103 ? -17.191 -5.164 21.394 1.00 98.38 103 ALA A O 1
ATOM 798 N N . GLY A 1 104 ? -16.865 -4.398 23.476 1.00 98.69 104 GLY A N 1
ATOM 799 C CA . GLY A 1 104 ? -15.953 -3.326 23.082 1.00 98.69 104 GLY A CA 1
ATOM 800 C C . GLY A 1 104 ? -14.607 -3.829 22.551 1.00 98.69 104 GLY A C 1
ATOM 801 O O . GLY A 1 104 ? -14.051 -3.221 21.637 1.00 98.69 104 GLY A O 1
ATOM 802 N N . LEU A 1 105 ? -14.077 -4.923 23.103 1.00 98.69 105 LEU A N 1
ATOM 803 C CA . LEU A 1 105 ? -12.848 -5.552 22.621 1.00 98.69 105 LEU A CA 1
ATOM 804 C C . LEU A 1 105 ? -13.061 -6.224 21.264 1.00 98.69 105 LEU A C 1
ATOM 806 O O . LEU A 1 105 ? -12.247 -6.007 20.371 1.00 98.69 105 LEU A O 1
ATOM 810 N N . ASN A 1 106 ? -14.172 -6.939 21.078 1.00 98.69 106 ASN A N 1
ATOM 811 C CA . ASN A 1 106 ? -14.515 -7.553 19.793 1.00 98.69 106 ASN A CA 1
ATOM 812 C C . ASN A 1 106 ? -14.665 -6.496 18.691 1.00 98.69 106 ASN A C 1
ATOM 814 O O . ASN A 1 106 ? -14.002 -6.585 17.665 1.00 98.69 106 ASN A O 1
ATOM 818 N N . ALA A 1 107 ? -15.404 -5.412 18.950 1.00 98.50 107 ALA A N 1
ATOM 819 C CA . ALA A 1 107 ? -15.545 -4.326 17.978 1.00 98.50 107 ALA A CA 1
ATOM 820 C C . ALA A 1 107 ? -14.200 -3.669 17.609 1.00 98.50 107 ALA A C 1
ATOM 822 O O . ALA A 1 107 ? -13.997 -3.247 16.471 1.00 98.50 107 ALA A O 1
ATOM 823 N N . ARG A 1 108 ? -13.263 -3.570 18.563 1.00 98.56 108 ARG A N 1
ATOM 824 C CA . ARG A 1 108 ? -11.909 -3.057 18.298 1.00 98.56 108 ARG A CA 1
ATOM 825 C C . ARG A 1 108 ? -11.065 -4.031 17.481 1.00 98.56 108 ARG A C 1
ATOM 827 O O . ARG A 1 108 ? -10.269 -3.567 16.670 1.00 98.56 108 ARG A O 1
ATOM 834 N N . LEU A 1 109 ? -11.216 -5.337 17.697 1.00 98.62 109 LEU A N 1
ATOM 835 C CA . LEU A 1 109 ? -10.559 -6.362 16.886 1.00 98.62 109 LEU A CA 1
ATOM 836 C C . LEU A 1 109 ? -11.071 -6.316 15.444 1.00 98.62 109 LEU A C 1
ATOM 838 O O . LEU A 1 109 ? -10.252 -6.195 14.539 1.00 98.62 109 LEU A O 1
ATOM 842 N N . ASP A 1 110 ? -12.388 -6.251 15.239 1.00 98.56 110 ASP A N 1
ATOM 843 C CA . ASP A 1 110 ? -12.990 -6.136 13.902 1.00 98.56 110 ASP A CA 1
ATOM 844 C C . ASP A 1 110 ? -12.488 -4.884 13.159 1.00 98.56 110 ASP A C 1
ATOM 846 O O . ASP A 1 110 ? -12.126 -4.926 11.981 1.00 98.56 110 ASP A O 1
ATOM 850 N N . GLN A 1 111 ? -12.415 -3.745 13.860 1.00 98.62 111 GLN A N 1
ATOM 851 C CA . GLN A 1 111 ? -11.870 -2.501 13.307 1.00 98.62 111 GLN A CA 1
ATOM 852 C C . GLN A 1 111 ? -10.386 -2.618 12.948 1.00 98.62 111 GLN A C 1
ATOM 854 O O . GLN A 1 111 ? -9.954 -2.073 11.929 1.00 98.62 111 GLN A O 1
ATOM 859 N N . LEU A 1 112 ? -9.600 -3.301 13.783 1.00 98.56 112 LEU A N 1
ATOM 860 C CA . LEU A 1 112 ? -8.181 -3.522 13.534 1.00 98.56 112 LEU A CA 1
ATOM 861 C C . LEU A 1 112 ? -7.973 -4.425 12.314 1.00 98.56 112 LEU A C 1
ATOM 863 O O . LEU A 1 112 ? -7.158 -4.087 11.459 1.00 98.56 112 LEU A O 1
ATOM 867 N N . GLU A 1 113 ? -8.717 -5.526 12.204 1.00 98.75 113 GLU A N 1
ATOM 868 C CA . GLU A 1 113 ? -8.662 -6.440 11.059 1.00 98.75 113 GLU A CA 1
ATOM 869 C C . GLU A 1 113 ? -9.038 -5.729 9.756 1.00 98.75 113 GLU A C 1
ATOM 871 O O . GLU A 1 113 ? -8.283 -5.781 8.783 1.00 98.75 113 GLU A O 1
ATOM 876 N N . ALA A 1 114 ? -10.142 -4.975 9.751 1.00 98.38 114 ALA A N 1
ATOM 877 C CA . ALA A 1 114 ? -10.546 -4.180 8.594 1.00 98.38 114 ALA A CA 1
ATOM 878 C C . ALA A 1 114 ? -9.477 -3.143 8.203 1.00 98.38 114 ALA A C 1
ATOM 880 O O . ALA A 1 114 ? -9.164 -2.976 7.022 1.00 98.38 114 ALA A O 1
ATOM 881 N N . GLY A 1 115 ? -8.879 -2.469 9.191 1.00 98.69 115 GLY A N 1
ATOM 882 C CA . GLY A 1 115 ? -7.810 -1.498 8.965 1.00 98.69 115 GLY A CA 1
ATOM 883 C C . GLY A 1 115 ? -6.519 -2.124 8.429 1.00 98.69 115 GLY A C 1
ATOM 884 O O . GLY A 1 115 ? -5.850 -1.525 7.585 1.00 98.69 115 GLY A O 1
ATOM 885 N N . LEU A 1 116 ? -6.159 -3.325 8.890 1.00 98.56 116 LEU A N 1
ATOM 886 C CA . LEU A 1 116 ? -4.997 -4.060 8.389 1.00 98.56 116 LEU A CA 1
ATOM 887 C C . LEU A 1 116 ? -5.212 -4.533 6.951 1.00 98.56 116 LEU A C 1
ATOM 889 O O . LEU A 1 116 ? -4.321 -4.323 6.129 1.00 98.56 116 LEU A O 1
ATOM 893 N N . ASN A 1 117 ? -6.390 -5.069 6.627 1.00 98.62 117 ASN A N 1
ATOM 894 C CA . ASN A 1 117 ? -6.731 -5.477 5.262 1.00 98.62 117 ASN A CA 1
ATOM 895 C C . ASN A 1 117 ? -6.654 -4.294 4.288 1.00 98.62 117 ASN A C 1
ATOM 897 O O . ASN A 1 117 ? -5.956 -4.373 3.284 1.00 98.62 117 ASN A O 1
ATOM 901 N N . ALA A 1 118 ? -7.233 -3.142 4.645 1.00 98.44 118 ALA A N 1
ATOM 902 C CA . ALA A 1 118 ? -7.151 -1.944 3.808 1.00 98.44 118 ALA A CA 1
ATOM 903 C C . ALA A 1 118 ? -5.702 -1.465 3.574 1.00 98.44 118 ALA A C 1
ATOM 905 O O . ALA A 1 118 ? -5.368 -0.969 2.497 1.00 98.44 118 ALA A O 1
ATOM 906 N N . ARG A 1 119 ? -4.816 -1.608 4.572 1.00 98.56 119 ARG A N 1
ATOM 907 C CA . ARG A 1 119 ? -3.388 -1.282 4.412 1.00 98.56 119 ARG A CA 1
ATOM 908 C C . ARG A 1 119 ? -2.662 -2.280 3.514 1.00 98.56 119 ARG A C 1
ATOM 910 O O . ARG A 1 119 ? -1.767 -1.857 2.786 1.00 98.56 119 ARG A O 1
ATOM 917 N N . ILE A 1 120 ? -3.015 -3.563 3.571 1.00 98.56 120 ILE A N 1
ATOM 918 C CA . ILE A 1 120 ? -2.473 -4.592 2.674 1.00 98.56 120 ILE A CA 1
ATOM 919 C C . ILE A 1 120 ? -2.867 -4.263 1.232 1.00 98.56 120 ILE A C 1
ATOM 921 O O . ILE A 1 120 ? -1.975 -4.097 0.402 1.00 98.56 120 ILE A O 1
ATOM 925 N N . ASP A 1 121 ? -4.154 -4.016 0.974 1.00 98.62 121 ASP A N 1
ATOM 926 C CA . ASP A 1 121 ? -4.662 -3.644 -0.354 1.00 98.62 121 ASP A CA 1
ATOM 927 C C . ASP A 1 121 ? -3.941 -2.404 -0.911 1.00 98.62 121 ASP A C 1
ATOM 929 O O . ASP A 1 121 ? -3.540 -2.355 -2.076 1.00 98.62 121 ASP A O 1
ATOM 933 N N . GLN A 1 122 ? -3.714 -1.393 -0.063 1.00 98.56 122 GLN A N 1
ATOM 934 C CA . GLN A 1 122 ? -2.992 -0.181 -0.451 1.00 98.56 122 GLN A CA 1
ATOM 935 C C . GLN A 1 122 ? -1.530 -0.467 -0.834 1.00 98.56 122 GLN A C 1
ATOM 937 O O . GLN A 1 122 ? -1.015 0.123 -1.788 1.00 98.56 122 GLN A O 1
ATOM 942 N N . VAL A 1 123 ? -0.846 -1.341 -0.091 1.00 98.50 123 VAL A N 1
ATOM 943 C CA . VAL A 1 123 ? 0.543 -1.725 -0.379 1.00 98.50 123 VAL A CA 1
ATOM 944 C C . VAL A 1 123 ? 0.627 -2.528 -1.674 1.00 98.50 123 VAL A C 1
ATOM 946 O O . VAL A 1 123 ? 1.512 -2.260 -2.486 1.00 98.50 123 VAL A O 1
ATOM 949 N N . GLU A 1 124 ? -0.297 -3.458 -1.904 1.00 98.56 124 GLU A N 1
ATOM 950 C CA . GLU A 1 124 ? -0.357 -4.252 -3.135 1.00 98.56 124 GLU A CA 1
ATOM 951 C C . GLU A 1 124 ? -0.620 -3.373 -4.363 1.00 98.56 124 GLU A C 1
ATOM 953 O O . GLU A 1 124 ? 0.118 -3.446 -5.351 1.00 98.56 124 GLU A O 1
ATOM 958 N N . ALA A 1 125 ? -1.598 -2.466 -4.277 1.00 98.06 125 ALA A N 1
ATOM 959 C CA . ALA A 1 125 ? -1.889 -1.507 -5.339 1.00 98.06 125 ALA A CA 1
ATOM 960 C C . ALA A 1 125 ? -0.688 -0.589 -5.626 1.00 98.06 125 ALA A C 1
ATOM 962 O O . ALA A 1 125 ? -0.326 -0.373 -6.785 1.00 98.06 125 ALA A O 1
ATOM 963 N N . GLY A 1 126 ? -0.025 -0.089 -4.576 1.00 98.44 126 GLY A N 1
ATOM 964 C CA . GLY A 1 126 ? 1.186 0.722 -4.710 1.00 98.44 126 GLY A CA 1
ATOM 965 C C . GLY A 1 126 ? 2.353 -0.044 -5.3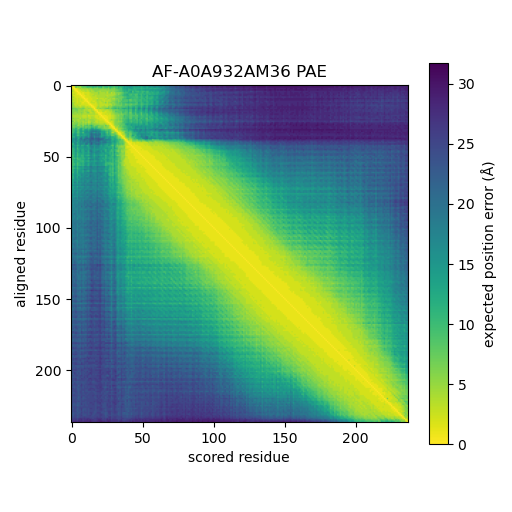43 1.00 98.44 126 GLY A C 1
ATOM 966 O O . GLY A 1 126 ? 3.083 0.510 -6.166 1.00 98.44 126 GLY A O 1
ATOM 967 N N . GLY A 1 127 ? 2.513 -1.325 -5.004 1.00 98.19 127 GLY A N 1
ATOM 968 C CA . GLY A 1 127 ? 3.507 -2.209 -5.611 1.00 98.19 127 GLY A CA 1
ATOM 969 C C . GLY A 1 127 ? 3.254 -2.434 -7.102 1.00 98.19 127 GLY A C 1
ATOM 970 O O . GLY A 1 127 ? 4.177 -2.300 -7.907 1.00 98.19 127 GLY A O 1
ATOM 971 N N . SER A 1 128 ? 2.002 -2.703 -7.479 1.00 98.31 128 SER A N 1
ATOM 972 C CA . SER A 1 128 ? 1.601 -2.883 -8.878 1.00 98.31 128 SER A CA 1
ATOM 973 C C . SER A 1 128 ? 1.834 -1.618 -9.711 1.00 98.31 128 SER A C 1
ATOM 975 O O . SER A 1 128 ? 2.466 -1.689 -10.767 1.00 98.31 128 SER A O 1
ATOM 977 N N . ALA A 1 129 ? 1.427 -0.450 -9.201 1.00 98.06 129 ALA A N 1
ATOM 978 C CA . ALA A 1 129 ? 1.646 0.830 -9.873 1.00 98.06 129 ALA A CA 1
ATOM 979 C C . ALA A 1 129 ? 3.138 1.097 -10.119 1.00 98.06 129 ALA A C 1
ATOM 981 O O . ALA A 1 129 ? 3.545 1.417 -11.236 1.00 98.06 129 ALA A O 1
ATOM 982 N N . ARG A 1 130 ? 3.976 0.878 -9.099 1.00 98.38 130 ARG A N 1
ATOM 983 C CA . ARG A 1 130 ? 5.424 1.079 -9.209 1.00 98.38 130 ARG A CA 1
ATOM 984 C C . ARG A 1 130 ? 6.080 0.103 -10.186 1.00 98.38 130 ARG A C 1
ATOM 986 O O . ARG A 1 130 ? 7.025 0.485 -10.871 1.00 98.38 130 ARG A O 1
ATOM 993 N N . SER A 1 131 ? 5.593 -1.136 -10.269 1.00 98.44 131 SER A N 1
ATOM 994 C CA . SER A 1 131 ? 6.047 -2.091 -11.289 1.00 98.44 131 SER A CA 1
ATOM 995 C C . SER A 1 131 ? 5.739 -1.578 -12.696 1.00 98.44 131 SER A C 1
ATOM 997 O O . SER A 1 131 ? 6.632 -1.546 -13.540 1.00 98.44 131 SER A O 1
ATOM 999 N N . GLY A 1 132 ? 4.515 -1.088 -12.923 1.00 98.50 132 GLY A N 1
ATOM 1000 C CA . GLY A 1 132 ? 4.115 -0.502 -14.206 1.00 98.50 132 GLY A CA 1
ATOM 1001 C C . GLY A 1 132 ? 4.946 0.728 -14.594 1.00 98.50 132 GLY A C 1
ATOM 1002 O O . GLY A 1 132 ? 5.350 0.865 -15.748 1.00 98.50 132 GLY A O 1
ATOM 1003 N N . GLU A 1 133 ? 5.276 1.597 -13.635 1.00 98.62 133 GLU A N 1
ATOM 1004 C CA . GLU A 1 133 ? 6.169 2.742 -13.869 1.00 98.62 133 GLU A CA 1
ATOM 1005 C C . GLU A 1 133 ? 7.582 2.308 -14.287 1.00 98.62 133 GLU A C 1
ATOM 1007 O O . GLU A 1 133 ? 8.173 2.897 -15.196 1.00 98.62 133 GLU A O 1
ATOM 1012 N N . VAL A 1 134 ? 8.130 1.268 -13.649 1.00 98.62 134 VAL A N 1
ATOM 1013 C CA . VAL A 1 134 ? 9.452 0.722 -13.993 1.00 98.62 134 VAL A CA 1
ATOM 1014 C C . VAL A 1 134 ? 9.444 0.101 -15.389 1.00 98.62 134 VAL A C 1
ATOM 1016 O O . VAL A 1 134 ? 10.361 0.366 -16.166 1.00 98.62 134 VAL A O 1
ATOM 1019 N N . GLU A 1 135 ? 8.418 -0.677 -15.735 1.00 98.75 135 GLU A N 1
ATOM 1020 C CA . GLU A 1 135 ? 8.265 -1.261 -17.073 1.00 98.75 135 GLU A CA 1
ATOM 1021 C C . GLU A 1 135 ? 8.187 -0.179 -18.156 1.00 98.75 135 GLU A C 1
ATOM 1023 O O . GLU A 1 135 ? 8.925 -0.230 -19.141 1.00 98.75 135 GLU A O 1
ATOM 1028 N N . ALA A 1 136 ? 7.366 0.854 -17.945 1.00 98.38 136 ALA A N 1
ATOM 1029 C CA . ALA A 1 136 ? 7.252 1.975 -18.874 1.00 98.38 136 ALA A CA 1
ATOM 1030 C C . ALA A 1 136 ? 8.588 2.718 -19.049 1.00 98.38 136 ALA A C 1
ATOM 1032 O O . ALA A 1 136 ? 8.984 3.042 -20.171 1.00 98.38 136 ALA A O 1
ATOM 1033 N N . ALA A 1 137 ? 9.316 2.953 -17.953 1.00 98.62 137 ALA A N 1
ATOM 1034 C CA . ALA A 1 137 ? 10.620 3.608 -17.996 1.00 98.62 137 ALA A CA 1
ATOM 1035 C C . ALA A 1 137 ? 11.686 2.766 -18.719 1.00 98.62 137 ALA A C 1
ATOM 1037 O O . ALA A 1 137 ? 12.526 3.319 -19.434 1.00 98.62 137 ALA A O 1
ATOM 1038 N N . LEU A 1 138 ? 11.671 1.440 -18.543 1.00 98.62 138 LEU A N 1
ATOM 1039 C CA . LEU A 1 138 ? 12.578 0.531 -19.246 1.00 98.62 138 LEU A CA 1
ATOM 1040 C C . LEU A 1 138 ? 12.285 0.493 -20.747 1.00 98.62 138 LEU A C 1
ATOM 1042 O O . LEU A 1 138 ? 13.226 0.606 -21.532 1.00 98.62 138 LEU A O 1
ATOM 1046 N N . ASN A 1 139 ? 11.013 0.428 -21.142 1.00 98.75 139 ASN A N 1
ATOM 1047 C CA . ASN A 1 139 ? 10.618 0.476 -22.552 1.00 98.75 139 ASN A CA 1
ATOM 1048 C C . ASN A 1 139 ? 11.063 1.787 -23.213 1.00 98.75 139 ASN A C 1
ATOM 1050 O O . ASN A 1 139 ? 11.750 1.757 -24.228 1.00 98.75 139 ASN A O 1
ATOM 1054 N N . ALA A 1 140 ? 10.817 2.933 -22.571 1.00 98.50 140 ALA A N 1
ATOM 1055 C CA . ALA A 1 140 ? 11.264 4.224 -23.095 1.00 98.50 140 ALA A CA 1
ATOM 1056 C C . ALA A 1 140 ? 12.795 4.306 -23.264 1.00 98.50 140 ALA A C 1
ATOM 1058 O O . ALA A 1 140 ? 13.294 4.921 -24.207 1.00 98.50 140 ALA A O 1
ATOM 1059 N N . ARG A 1 141 ? 13.568 3.684 -22.361 1.00 98.62 141 ARG A N 1
ATOM 1060 C CA . ARG A 1 141 ? 15.032 3.603 -22.493 1.00 98.62 141 ARG A CA 1
ATOM 1061 C C . ARG A 1 141 ? 15.471 2.688 -23.634 1.00 98.62 141 ARG A C 1
ATOM 1063 O O . ARG A 1 141 ? 16.476 2.995 -24.273 1.00 98.62 141 ARG A O 1
ATOM 1070 N N . LEU A 1 142 ? 14.761 1.587 -23.875 1.00 98.69 142 LEU A N 1
ATOM 1071 C CA . LEU A 1 142 ? 15.026 0.701 -25.010 1.00 98.69 142 LEU A CA 1
ATOM 1072 C C . LEU A 1 142 ? 14.772 1.429 -26.334 1.00 98.69 142 LEU A C 1
ATOM 1074 O O . LEU A 1 142 ? 15.665 1.434 -27.179 1.00 98.69 142 LEU A O 1
ATOM 1078 N N . ASP A 1 143 ? 13.654 2.147 -26.453 1.00 98.62 143 ASP A N 1
ATOM 1079 C CA . ASP A 1 143 ? 13.330 2.949 -27.642 1.00 98.62 143 ASP A CA 1
ATOM 1080 C C . ASP A 1 143 ? 14.409 4.013 -27.916 1.00 98.62 143 ASP A C 1
ATOM 1082 O O . ASP A 1 143 ? 14.868 4.201 -29.045 1.00 98.62 143 ASP A O 1
ATOM 1086 N N . GLN A 1 144 ? 14.876 4.695 -26.863 1.00 98.62 144 GLN A N 1
ATOM 1087 C CA . GLN A 1 144 ? 15.967 5.669 -26.968 1.00 98.62 144 GLN A CA 1
ATOM 1088 C C . GLN A 1 144 ? 17.286 5.029 -27.413 1.00 98.62 144 GLN A C 1
ATOM 1090 O O . GLN A 1 144 ? 18.027 5.625 -28.201 1.00 98.62 144 GLN A O 1
ATOM 1095 N N . LEU A 1 145 ? 17.602 3.835 -26.906 1.00 98.62 145 LEU A N 1
ATOM 1096 C CA . LEU A 1 145 ? 18.808 3.107 -27.285 1.00 98.62 145 LEU A CA 1
ATOM 1097 C C . LEU A 1 145 ? 18.747 2.675 -28.753 1.00 98.62 145 LEU A C 1
ATOM 1099 O O . LEU A 1 145 ? 19.729 2.858 -29.471 1.00 98.62 145 LEU A O 1
ATOM 1103 N N . GLU A 1 146 ? 17.608 2.152 -29.202 1.00 98.75 146 GLU A N 1
ATOM 1104 C CA . GLU A 1 146 ? 17.388 1.736 -30.588 1.00 98.75 146 GLU A CA 1
ATOM 1105 C C . GLU A 1 146 ? 17.529 2.920 -31.551 1.00 98.75 146 GLU A C 1
ATOM 1107 O O . GLU A 1 146 ? 18.334 2.871 -32.485 1.00 98.75 146 GLU A O 1
ATOM 1112 N N . ALA A 1 147 ? 16.855 4.038 -31.264 1.00 98.38 147 ALA A N 1
ATOM 1113 C CA . ALA A 1 147 ? 16.991 5.265 -32.047 1.00 98.38 147 ALA A CA 1
ATOM 1114 C C . ALA A 1 147 ? 18.445 5.774 -32.075 1.00 98.38 147 ALA A C 1
ATOM 1116 O O . ALA A 1 147 ? 18.961 6.182 -33.120 1.00 98.38 147 ALA A O 1
ATOM 1117 N N . GLY A 1 148 ? 19.137 5.716 -30.932 1.00 98.69 148 GLY A N 1
ATOM 1118 C CA . GLY A 1 148 ? 20.539 6.108 -30.819 1.00 98.69 148 GLY A CA 1
ATOM 1119 C C . GLY A 1 148 ? 21.491 5.214 -31.619 1.00 98.69 148 GLY A C 1
ATOM 1120 O O . GLY A 1 148 ? 22.462 5.718 -32.193 1.00 98.69 148 GLY A O 1
ATOM 1121 N N . LEU A 1 149 ? 21.231 3.906 -31.675 1.00 98.69 149 LEU A N 1
ATOM 1122 C CA . LEU A 1 149 ? 22.005 2.954 -32.472 1.00 98.69 149 LEU A CA 1
ATOM 1123 C C . LEU A 1 149 ? 21.774 3.162 -33.969 1.00 98.69 149 LEU A C 1
ATOM 1125 O O . LEU A 1 149 ? 22.759 3.270 -34.699 1.00 98.69 149 LEU A O 1
ATOM 1129 N N . ASN A 1 150 ? 20.526 3.333 -34.405 1.00 98.69 150 ASN A N 1
ATOM 1130 C CA . ASN A 1 150 ? 20.200 3.621 -35.805 1.00 98.69 150 ASN A CA 1
ATOM 1131 C C . ASN A 1 150 ? 20.892 4.907 -36.281 1.00 98.69 150 ASN A C 1
ATOM 1133 O O . ASN A 1 150 ? 21.654 4.884 -37.242 1.00 98.69 150 ASN A O 1
ATOM 1137 N N . ALA A 1 151 ? 20.807 5.993 -35.506 1.00 98.56 151 ALA A N 1
ATOM 1138 C CA . ALA A 1 151 ? 21.487 7.245 -35.845 1.00 98.56 151 ALA A CA 1
ATOM 1139 C C . ALA A 1 151 ? 23.027 7.134 -35.875 1.00 98.56 151 ALA A C 1
ATOM 1141 O O . ALA A 1 151 ? 23.707 7.972 -36.478 1.00 98.56 151 ALA A O 1
ATOM 1142 N N . ARG A 1 152 ? 23.618 6.163 -35.161 1.00 98.62 152 ARG A N 1
ATOM 1143 C CA . ARG A 1 152 ? 25.060 5.872 -35.238 1.00 98.62 152 ARG A CA 1
ATOM 1144 C C . ARG A 1 152 ? 25.398 5.073 -36.491 1.00 98.62 152 ARG A C 1
ATOM 1146 O O . ARG A 1 152 ? 26.435 5.364 -37.080 1.00 98.62 152 ARG A O 1
ATOM 1153 N N . ILE A 1 153 ? 24.558 4.112 -36.869 1.00 98.69 153 ILE A N 1
ATOM 1154 C CA . ILE A 1 153 ? 24.698 3.340 -38.108 1.00 98.69 153 ILE A CA 1
ATOM 1155 C C . ILE A 1 153 ? 24.649 4.295 -39.303 1.00 98.69 153 ILE A C 1
ATOM 1157 O O . ILE A 1 153 ? 25.627 4.350 -40.044 1.00 98.69 153 ILE A O 1
ATOM 1161 N N . ASP A 1 154 ? 23.633 5.158 -39.385 1.00 98.62 154 ASP A N 1
ATOM 1162 C CA . ASP A 1 154 ? 23.487 6.147 -40.464 1.00 98.62 154 ASP A CA 1
ATOM 1163 C C . ASP A 1 154 ? 24.732 7.039 -40.601 1.00 98.62 154 ASP A C 1
ATOM 1165 O O . ASP A 1 154 ? 25.231 7.308 -41.695 1.00 98.62 154 ASP A O 1
ATOM 1169 N N . ARG A 1 155 ? 25.294 7.481 -39.467 1.00 98.75 155 ARG A N 1
ATOM 1170 C CA . ARG A 1 155 ? 26.531 8.279 -39.447 1.00 98.75 155 ARG A CA 1
ATOM 1171 C C . ARG A 1 155 ? 27.744 7.505 -39.950 1.00 98.75 155 ARG A C 1
ATOM 1173 O O . ARG A 1 155 ? 28.599 8.093 -40.611 1.00 98.75 155 ARG A O 1
ATOM 1180 N N . VAL A 1 156 ? 27.856 6.225 -39.602 1.00 98.69 156 VAL A N 1
ATOM 1181 C CA . VAL A 1 156 ? 28.948 5.368 -40.077 1.00 98.69 156 VAL A CA 1
ATOM 1182 C C . VAL A 1 156 ? 28.813 5.129 -41.577 1.00 98.69 156 VAL A C 1
ATOM 1184 O O . VAL A 1 156 ? 29.802 5.294 -42.287 1.00 98.69 156 VAL A O 1
ATOM 1187 N N . GLU A 1 157 ? 27.616 4.818 -42.068 1.00 98.81 157 GLU A N 1
ATOM 1188 C CA . GLU A 1 157 ? 27.349 4.618 -43.496 1.00 98.81 157 GLU A CA 1
ATOM 1189 C C . GLU A 1 157 ? 27.668 5.874 -44.311 1.00 98.81 157 GLU A C 1
ATOM 1191 O O . GLU A 1 157 ? 28.446 5.811 -45.264 1.00 98.81 157 GLU A O 1
ATOM 1196 N N . ALA A 1 158 ? 27.172 7.040 -43.885 1.00 98.31 158 ALA A N 1
ATOM 1197 C CA . ALA A 1 158 ? 27.484 8.313 -44.531 1.00 98.31 158 ALA A CA 1
ATOM 1198 C C . ALA A 1 158 ? 28.996 8.603 -44.534 1.00 98.31 158 ALA A C 1
ATOM 1200 O O . ALA A 1 158 ? 29.555 9.036 -45.544 1.00 98.31 158 ALA A O 1
ATOM 1201 N N . GLY A 1 159 ? 29.680 8.328 -43.418 1.00 98.69 159 GLY A N 1
ATOM 1202 C CA . GLY A 1 159 ? 31.126 8.502 -43.303 1.00 98.69 159 GLY A CA 1
ATOM 1203 C C . GLY A 1 159 ? 31.930 7.559 -44.204 1.00 98.69 159 GLY A C 1
ATOM 1204 O O . GLY A 1 159 ? 32.962 7.963 -44.743 1.00 98.69 159 GLY A O 1
ATOM 1205 N N . LEU A 1 160 ? 31.476 6.317 -44.386 1.00 98.69 160 LEU A N 1
ATOM 1206 C CA . LEU A 1 160 ? 32.100 5.360 -45.301 1.00 98.69 160 LEU A CA 1
ATOM 1207 C C . LEU A 1 160 ? 31.885 5.762 -46.761 1.00 98.69 160 LEU A C 1
ATOM 1209 O O . LEU A 1 160 ? 32.858 5.775 -47.512 1.00 98.69 160 LEU A O 1
ATOM 1213 N N . ASN A 1 161 ? 30.673 6.176 -47.137 1.00 98.69 161 ASN A N 1
ATOM 1214 C CA . ASN A 1 161 ? 30.379 6.662 -48.488 1.00 98.69 161 ASN A CA 1
ATOM 1215 C C . ASN A 1 161 ? 31.253 7.871 -48.849 1.00 98.69 161 ASN A C 1
ATOM 1217 O O . ASN A 1 161 ? 31.945 7.848 -49.862 1.00 98.69 161 ASN A O 1
ATOM 1221 N N . ALA A 1 162 ? 31.357 8.860 -47.955 1.00 98.50 162 ALA A N 1
ATOM 1222 C CA . ALA A 1 162 ? 32.220 10.021 -48.174 1.00 98.50 162 ALA A CA 1
ATOM 1223 C C . ALA A 1 162 ? 33.707 9.645 -48.344 1.00 98.50 162 ALA A C 1
ATOM 1225 O O . ALA A 1 162 ? 34.434 10.270 -49.117 1.00 98.50 162 ALA A O 1
ATOM 1226 N N . ARG A 1 163 ? 34.187 8.614 -47.630 1.00 98.56 163 ARG A N 1
ATOM 1227 C CA . ARG A 1 163 ? 35.557 8.103 -47.802 1.00 98.56 163 ARG A CA 1
ATOM 1228 C C . ARG A 1 163 ? 35.745 7.404 -49.144 1.00 98.56 163 ARG A C 1
ATOM 1230 O O . ARG A 1 163 ? 36.803 7.571 -49.745 1.00 98.56 163 ARG A O 1
ATOM 1237 N N . VAL A 1 164 ? 34.755 6.638 -49.603 1.00 98.69 164 VAL A N 1
ATOM 1238 C CA . VAL A 1 164 ? 34.775 6.000 -50.927 1.00 98.69 164 VAL A CA 1
ATOM 1239 C C . VAL A 1 164 ? 34.832 7.065 -52.023 1.00 98.69 164 VAL A C 1
ATOM 1241 O O . VAL A 1 164 ? 35.732 7.005 -52.860 1.00 98.69 164 VAL A O 1
ATOM 1244 N N . ASP A 1 165 ? 33.980 8.089 -51.952 1.00 98.62 165 ASP A N 1
ATOM 1245 C CA . ASP A 1 165 ? 33.963 9.204 -52.910 1.00 98.62 165 ASP A CA 1
ATOM 1246 C C . ASP A 1 165 ? 35.304 9.953 -52.943 1.00 98.62 165 ASP A C 1
ATOM 1248 O O . ASP A 1 165 ? 35.840 10.274 -54.010 1.00 98.62 165 ASP A O 1
ATOM 1252 N N . ALA A 1 166 ? 35.898 10.191 -51.769 1.00 98.50 166 ALA A N 1
ATOM 1253 C CA . ALA A 1 166 ? 37.207 10.826 -51.660 1.00 98.50 166 ALA A CA 1
ATOM 1254 C C . ALA A 1 166 ? 38.315 9.972 -52.301 1.00 98.50 166 ALA A C 1
ATOM 1256 O O . ALA A 1 166 ? 39.149 10.498 -53.042 1.00 98.50 166 ALA A O 1
ATOM 1257 N N . VAL A 1 167 ? 38.321 8.656 -52.057 1.00 98.62 167 VAL A N 1
ATOM 1258 C CA . VAL A 1 167 ? 39.279 7.730 -52.681 1.00 98.62 167 VAL A CA 1
ATOM 1259 C C . VAL A 1 167 ? 39.096 7.699 -54.198 1.00 98.62 167 VAL A C 1
ATOM 1261 O O . VAL A 1 167 ? 40.087 7.792 -54.921 1.00 98.62 167 VAL A O 1
ATOM 1264 N N . GLN A 1 168 ? 37.857 7.629 -54.689 1.00 98.62 168 GLN A N 1
ATOM 1265 C CA . GLN A 1 168 ? 37.560 7.655 -56.120 1.00 98.62 168 GLN A CA 1
ATOM 1266 C C . GLN A 1 168 ? 38.069 8.945 -56.772 1.00 98.62 168 GLN A C 1
ATOM 1268 O O . GLN A 1 168 ? 38.755 8.883 -57.790 1.00 98.62 168 GLN A O 1
ATOM 1273 N N . THR A 1 169 ? 37.819 10.098 -56.148 1.00 98.50 169 THR A N 1
ATOM 1274 C CA . THR A 1 169 ? 38.302 11.403 -56.629 1.00 98.50 169 THR A CA 1
ATOM 1275 C C . THR A 1 169 ? 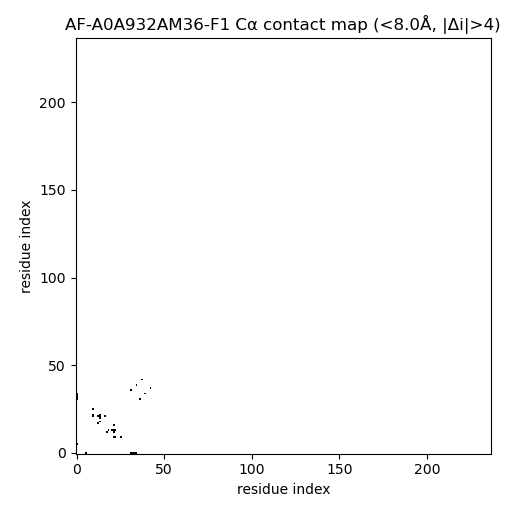39.830 11.436 -56.733 1.00 98.50 169 THR A C 1
ATOM 1277 O O . THR A 1 169 ? 40.380 11.849 -57.753 1.00 98.50 169 THR A O 1
ATOM 1280 N N . VAL A 1 170 ? 40.536 10.954 -55.703 1.00 98.69 170 VAL A N 1
ATOM 1281 C CA . VAL A 1 170 ? 42.008 10.898 -55.698 1.00 98.69 170 VAL A CA 1
ATOM 1282 C C . VAL A 1 170 ? 42.544 9.953 -56.775 1.00 98.69 170 VAL A C 1
ATOM 1284 O O . VAL A 1 170 ? 43.556 10.261 -57.407 1.00 98.69 170 VAL A O 1
ATOM 1287 N N . LEU A 1 171 ? 41.901 8.801 -56.982 1.00 98.44 171 LEU A N 1
ATOM 1288 C CA . LEU A 1 171 ? 42.312 7.841 -58.005 1.00 98.44 171 LEU A CA 1
ATOM 1289 C C . LEU A 1 171 ? 42.116 8.397 -59.417 1.00 98.44 171 LEU A C 1
ATOM 1291 O O . LEU A 1 171 ? 43.038 8.284 -60.221 1.00 98.44 171 LEU A O 1
ATOM 1295 N N . VAL A 1 172 ? 40.981 9.044 -59.697 1.00 98.56 172 VAL A N 1
ATOM 1296 C CA . VAL A 1 172 ? 40.725 9.705 -60.988 1.00 98.56 172 VAL A CA 1
ATOM 1297 C C . VAL A 1 172 ? 41.783 10.774 -61.263 1.00 98.56 172 VAL A C 1
ATOM 1299 O O . VAL A 1 172 ? 42.450 10.711 -62.291 1.00 98.56 172 VAL A O 1
ATOM 1302 N N . ALA A 1 173 ? 42.046 11.668 -60.305 1.00 98.31 173 ALA A N 1
ATOM 1303 C CA . ALA A 1 173 ? 43.065 12.708 -60.464 1.00 98.31 173 ALA A CA 1
ATOM 1304 C C . ALA A 1 173 ? 44.479 12.132 -60.690 1.00 98.31 173 ALA A C 1
ATOM 1306 O O . ALA A 1 173 ? 45.279 12.684 -61.446 1.00 98.31 173 ALA A O 1
ATOM 1307 N N . ARG A 1 174 ? 44.815 11.002 -60.045 1.00 98.38 174 ARG A N 1
ATOM 1308 C CA . ARG A 1 174 ? 46.093 10.308 -60.279 1.00 98.38 174 ARG A CA 1
ATOM 1309 C C . ARG A 1 174 ? 46.175 9.675 -61.666 1.00 98.38 174 ARG A C 1
ATOM 1311 O O . ARG A 1 174 ? 47.264 9.681 -62.234 1.00 98.38 174 ARG A O 1
ATOM 1318 N N . LEU A 1 175 ? 45.079 9.118 -62.181 1.00 98.38 175 LEU A N 1
ATOM 1319 C CA . LEU A 1 175 ? 45.030 8.567 -63.538 1.00 98.38 175 LEU A CA 1
ATOM 1320 C C . LEU A 1 175 ? 45.219 9.678 -64.575 1.00 98.38 175 LEU A C 1
ATOM 1322 O O . LEU A 1 175 ? 46.120 9.566 -65.397 1.00 98.38 175 LEU A O 1
ATOM 1326 N N . GLU A 1 176 ? 44.507 10.798 -64.440 1.00 98.38 176 GLU A N 1
ATOM 1327 C CA . GLU A 1 176 ? 44.687 11.976 -65.305 1.00 98.38 176 GLU A CA 1
ATOM 1328 C C . GLU A 1 176 ? 46.133 12.503 -65.270 1.00 98.38 176 GLU A C 1
ATOM 1330 O O . GLU A 1 176 ? 46.725 12.832 -66.300 1.00 98.38 176 GLU A O 1
ATOM 1335 N N . GLN A 1 177 ? 46.752 12.536 -64.082 1.00 98.19 177 GLN A N 1
ATOM 1336 C CA . GLN A 1 177 ? 48.156 12.925 -63.944 1.00 98.19 177 GLN A CA 1
ATOM 1337 C C . GLN A 1 177 ? 49.110 11.941 -64.645 1.00 98.19 177 GLN A C 1
ATOM 1339 O O . GLN A 1 177 ? 50.132 12.365 -65.194 1.00 98.19 177 GLN A O 1
ATOM 1344 N N . LEU A 1 178 ? 48.832 10.635 -64.587 1.00 98.06 178 LEU A N 1
ATOM 1345 C CA . LEU A 1 178 ? 49.626 9.622 -65.282 1.00 98.06 178 LEU A CA 1
ATOM 1346 C C . LEU A 1 178 ? 49.479 9.749 -66.798 1.00 98.06 178 LEU A C 1
ATOM 1348 O O . LEU A 1 178 ? 50.502 9.734 -67.483 1.00 98.06 178 LEU A O 1
ATOM 1352 N N . ASP A 1 179 ? 48.261 9.943 -67.298 1.00 98.31 179 ASP A N 1
ATOM 1353 C CA . ASP A 1 179 ? 47.985 10.122 -68.725 1.00 98.31 179 ASP A CA 1
ATOM 1354 C C . ASP A 1 179 ? 48.732 11.344 -69.277 1.00 98.31 179 ASP A C 1
ATOM 1356 O O . ASP A 1 179 ? 49.512 11.214 -70.220 1.00 98.31 179 ASP A O 1
ATOM 1360 N N . SER A 1 180 ? 48.650 12.497 -68.602 1.00 97.62 180 SER A N 1
ATOM 1361 C CA . SER A 1 180 ? 49.392 13.709 -68.988 1.00 97.62 180 SER A CA 1
ATOM 1362 C C . SER A 1 180 ? 50.918 13.508 -69.001 1.00 97.62 180 SER A C 1
ATOM 1364 O O . SER A 1 180 ? 51.623 14.010 -69.885 1.00 97.62 180 SER A O 1
ATOM 1366 N N . ARG A 1 181 ? 51.461 12.736 -68.047 1.00 98.25 181 ARG A N 1
ATOM 1367 C CA . ARG A 1 181 ? 52.889 12.373 -68.044 1.00 98.25 181 ARG A CA 1
ATOM 1368 C C . ARG A 1 181 ? 53.245 11.460 -69.214 1.00 98.25 181 ARG A C 1
ATOM 1370 O O . ARG A 1 181 ? 54.332 11.613 -69.770 1.00 98.25 181 ARG A O 1
ATOM 1377 N N . PHE A 1 182 ? 52.382 10.508 -69.566 1.00 97.75 182 PHE A N 1
ATOM 1378 C CA . PHE A 1 182 ? 52.610 9.622 -70.705 1.00 97.75 182 PHE A CA 1
ATOM 1379 C C . PHE A 1 182 ? 52.564 10.382 -72.029 1.00 97.75 182 PHE A C 1
ATOM 1381 O O . PHE A 1 182 ? 53.491 10.223 -72.818 1.00 97.75 182 PHE A O 1
ATOM 1388 N N . GLU A 1 183 ? 51.574 11.251 -72.236 1.00 98.06 183 GLU A N 1
ATOM 1389 C CA . GLU A 1 183 ? 51.486 12.121 -73.416 1.00 98.06 183 GLU A CA 1
ATOM 1390 C C . GLU A 1 183 ? 52.735 12.995 -73.567 1.00 98.06 183 GLU A C 1
ATOM 1392 O O . GLU A 1 183 ? 53.344 13.031 -74.637 1.00 98.06 183 GLU A O 1
ATOM 1397 N N . THR A 1 184 ? 53.182 13.627 -72.475 1.00 97.94 184 THR A N 1
ATOM 1398 C CA . THR A 1 184 ? 54.405 14.447 -72.473 1.00 97.94 184 THR A CA 1
ATOM 1399 C C . THR A 1 184 ? 55.630 13.626 -72.887 1.00 97.94 184 THR A C 1
ATOM 1401 O O . THR A 1 184 ? 56.364 14.018 -73.793 1.00 97.94 184 THR A O 1
ATOM 1404 N N . ARG A 1 185 ? 55.843 12.455 -72.270 1.00 97.69 185 ARG A N 1
ATOM 1405 C CA . ARG A 1 185 ? 56.996 11.591 -72.582 1.00 97.69 185 ARG A CA 1
ATOM 1406 C C . ARG A 1 185 ? 56.950 11.033 -74.002 1.00 97.69 185 ARG A C 1
ATOM 1408 O O . ARG A 1 185 ? 58.002 10.860 -74.613 1.00 97.69 185 ARG A O 1
ATOM 1415 N N . LEU A 1 186 ? 55.761 10.717 -74.509 1.00 98.00 186 LEU A N 1
ATOM 1416 C CA . LEU A 1 186 ? 55.580 10.229 -75.872 1.00 98.00 186 LEU A CA 1
ATOM 1417 C C . LEU A 1 186 ? 55.906 11.338 -76.879 1.00 98.00 186 LEU A C 1
ATOM 1419 O O . LEU A 1 186 ? 56.699 11.100 -77.785 1.00 98.00 186 LEU A O 1
ATOM 1423 N N . GLY A 1 187 ? 55.429 12.565 -76.645 1.00 97.88 187 GLY A N 1
ATOM 1424 C CA . GLY A 1 187 ? 55.793 13.730 -77.456 1.00 97.88 187 GLY A CA 1
ATOM 1425 C C . GLY A 1 187 ? 57.297 14.043 -77.432 1.00 97.88 187 GLY A C 1
ATOM 1426 O O . GLY A 1 187 ? 57.897 14.314 -78.472 1.00 97.88 187 GLY A O 1
ATOM 1427 N N . GLU A 1 188 ? 57.951 13.946 -76.270 1.00 97.81 188 GLU A N 1
ATOM 1428 C CA . GLU A 1 188 ? 59.414 14.086 -76.153 1.00 97.81 188 GLU A CA 1
ATOM 1429 C C . GLU A 1 188 ? 60.176 13.000 -76.936 1.00 97.81 188 GLU A C 1
ATOM 1431 O O . GLU A 1 188 ? 61.201 13.283 -77.574 1.00 97.81 188 GLU A O 1
ATOM 1436 N N . ALA A 1 189 ? 59.683 11.757 -76.907 1.00 97.38 189 ALA A N 1
ATOM 1437 C CA . ALA A 1 189 ? 60.260 10.638 -77.644 1.00 97.38 189 ALA A CA 1
ATOM 1438 C C . ALA A 1 189 ? 60.095 10.812 -79.162 1.00 97.38 189 ALA A C 1
ATOM 1440 O O . ALA A 1 189 ? 61.076 10.675 -79.894 1.00 97.38 189 ALA A O 1
ATOM 1441 N N . GLU A 1 190 ? 58.902 11.184 -79.634 1.00 98.06 190 GLU A N 1
ATOM 1442 C CA . GLU A 1 190 ? 58.626 11.486 -81.045 1.00 98.06 190 GLU A CA 1
ATOM 1443 C C . GLU A 1 190 ? 59.492 12.640 -81.559 1.00 98.06 190 GLU A C 1
ATOM 1445 O O . GLU A 1 190 ? 60.097 12.532 -82.626 1.00 98.06 190 GLU A O 1
ATOM 1450 N N . ALA A 1 191 ? 59.638 13.716 -80.779 1.00 97.19 191 ALA A N 1
ATOM 1451 C CA . ALA A 1 191 ? 60.510 14.834 -81.131 1.00 97.19 191 ALA A CA 1
ATOM 1452 C C . ALA A 1 191 ? 61.989 14.420 -81.208 1.00 97.19 191 ALA A C 1
ATOM 1454 O O . ALA A 1 191 ? 62.745 14.939 -82.033 1.00 97.19 191 ALA A O 1
ATOM 1455 N N . THR A 1 192 ? 62.421 13.493 -80.348 1.00 97.69 192 THR A N 1
ATOM 1456 C CA . THR A 1 192 ? 63.781 12.940 -80.383 1.00 97.69 192 THR A CA 1
ATOM 1457 C C . THR A 1 192 ? 64.004 12.086 -81.620 1.00 97.69 192 THR A C 1
ATOM 1459 O O . THR A 1 192 ? 64.951 12.345 -82.359 1.00 97.69 192 THR A O 1
ATOM 1462 N N . LEU A 1 193 ? 63.086 11.163 -81.908 1.00 97.19 193 LEU A N 1
ATOM 1463 C CA . LEU A 1 193 ? 63.123 10.349 -83.121 1.00 97.19 193 LEU A CA 1
ATOM 1464 C C . LEU A 1 193 ? 63.092 11.213 -84.385 1.00 97.19 193 LEU A C 1
ATOM 1466 O O . LEU A 1 193 ? 63.875 10.978 -85.298 1.00 97.19 193 LEU A O 1
ATOM 1470 N N . GLY A 1 194 ? 62.254 12.251 -84.428 1.00 97.31 194 GLY A N 1
ATOM 1471 C CA . GLY A 1 194 ? 62.200 13.187 -85.551 1.00 97.31 194 GLY A CA 1
ATOM 1472 C C . GLY A 1 194 ? 63.528 13.917 -85.780 1.00 97.31 194 GLY A C 1
ATOM 1473 O O . GLY A 1 194 ? 63.968 14.053 -86.922 1.00 97.31 194 GLY A O 1
ATOM 1474 N N . ARG A 1 195 ? 64.214 14.334 -84.705 1.00 97.56 195 ARG A N 1
ATOM 1475 C CA . ARG A 1 195 ? 65.566 14.917 -84.790 1.00 97.56 195 ARG A CA 1
ATOM 1476 C C . ARG A 1 195 ? 66.594 13.913 -85.308 1.00 97.56 195 ARG A C 1
ATOM 1478 O O . ARG A 1 195 ? 67.400 14.278 -86.162 1.00 97.56 195 ARG A O 1
ATOM 1485 N N . ASP A 1 196 ? 66.566 12.678 -84.814 1.00 97.31 196 ASP A N 1
ATOM 1486 C CA . ASP A 1 196 ? 67.504 11.629 -85.222 1.00 97.31 196 ASP A CA 1
ATOM 1487 C C . ASP A 1 196 ? 67.304 11.236 -86.693 1.00 97.31 196 ASP A C 1
ATOM 1489 O O . ASP A 1 196 ? 68.276 11.162 -87.444 1.00 97.31 196 ASP A O 1
ATOM 1493 N N . VAL A 1 197 ? 66.052 11.077 -87.138 1.00 97.50 197 VAL A N 1
ATOM 1494 C CA . VAL A 1 197 ? 65.705 10.830 -88.548 1.00 97.50 197 VAL A CA 1
ATOM 1495 C C . VAL A 1 197 ? 66.175 11.984 -89.430 1.00 97.50 197 VAL A C 1
ATOM 1497 O O . VAL A 1 197 ? 66.889 11.750 -90.402 1.00 97.50 197 VAL A O 1
ATOM 1500 N N . GLY A 1 198 ? 65.863 13.232 -89.065 1.00 97.00 198 GLY A N 1
ATOM 1501 C CA . GLY A 1 198 ? 66.313 14.401 -89.825 1.00 97.00 198 GLY A CA 1
ATOM 1502 C C . GLY A 1 198 ? 67.841 14.500 -89.899 1.00 97.00 198 GLY A C 1
ATOM 1503 O O . GLY A 1 198 ? 68.403 14.827 -90.944 1.00 97.00 198 GLY A O 1
ATOM 1504 N N . ARG A 1 199 ? 68.547 14.149 -88.817 1.00 96.81 199 ARG A N 1
ATOM 1505 C CA . ARG A 1 199 ? 70.011 14.053 -88.813 1.00 96.81 199 ARG A CA 1
ATOM 1506 C C . ARG A 1 199 ? 70.496 12.996 -89.810 1.00 96.81 199 ARG A C 1
ATOM 1508 O O . ARG A 1 199 ? 71.334 13.336 -90.644 1.00 96.81 199 ARG A O 1
ATOM 1515 N N . VAL A 1 200 ? 69.946 11.780 -89.782 1.00 97.06 200 VAL A N 1
ATOM 1516 C CA . VAL A 1 200 ? 70.290 10.699 -90.727 1.00 97.06 200 VAL A CA 1
ATOM 1517 C C . VAL A 1 200 ? 70.041 11.121 -92.176 1.00 97.06 200 VAL A C 1
ATOM 1519 O O . VAL A 1 200 ? 70.914 10.930 -93.020 1.00 97.06 200 VAL A O 1
ATOM 1522 N N . GLU A 1 201 ? 68.906 11.757 -92.475 1.00 97.25 201 GLU A N 1
ATOM 1523 C CA . GLU A 1 201 ? 68.612 12.274 -93.818 1.00 97.25 201 GLU A CA 1
ATOM 1524 C C . GLU A 1 201 ? 69.651 13.306 -94.276 1.00 97.25 201 GLU A C 1
ATOM 1526 O O . GLU A 1 201 ? 70.138 13.239 -95.407 1.00 97.25 201 GLU A O 1
ATOM 1531 N N . THR A 1 202 ? 70.045 14.244 -93.404 1.00 96.94 202 THR A N 1
ATOM 1532 C CA . THR A 1 202 ? 71.065 15.249 -93.752 1.00 96.94 202 THR A CA 1
ATOM 1533 C C . THR A 1 202 ? 72.460 14.651 -93.936 1.00 96.94 202 THR A C 1
ATOM 1535 O O . THR A 1 202 ? 73.207 15.118 -94.801 1.00 96.94 202 THR A O 1
ATOM 1538 N N . GLU A 1 203 ? 72.828 13.637 -93.148 1.00 96.50 203 GLU A N 1
ATOM 1539 C CA . GLU A 1 203 ? 74.094 12.912 -93.292 1.00 96.50 203 GLU A CA 1
ATOM 1540 C C . GLU A 1 203 ? 74.114 12.122 -94.598 1.00 96.50 203 GLU A C 1
ATOM 1542 O O . GLU A 1 203 ? 75.032 12.305 -95.397 1.00 96.50 203 GLU A O 1
ATOM 1547 N N . LEU A 1 204 ? 73.053 11.367 -94.888 1.00 96.19 204 LEU A N 1
ATOM 1548 C CA . LEU A 1 204 ? 72.903 10.635 -96.142 1.00 96.19 204 LEU A CA 1
ATOM 1549 C C . LEU A 1 204 ? 72.945 11.578 -97.354 1.00 96.19 204 LEU A C 1
ATOM 1551 O O . LEU A 1 204 ? 73.659 11.318 -98.321 1.00 96.19 204 LEU A O 1
ATOM 1555 N N . HIS A 1 205 ? 72.230 12.707 -97.307 1.00 96.50 205 HIS A N 1
ATOM 1556 C CA . HIS A 1 205 ? 72.241 13.688 -98.395 1.00 96.50 205 HIS A CA 1
ATOM 1557 C C . HIS A 1 205 ? 73.637 14.292 -98.612 1.00 96.50 205 HIS A C 1
ATOM 1559 O O . HIS A 1 205 ? 74.059 14.495 -99.758 1.00 96.50 205 HIS A O 1
ATOM 1565 N N . ARG A 1 206 ? 74.386 14.546 -97.528 1.00 95.81 206 ARG A N 1
ATOM 1566 C CA . ARG A 1 206 ? 75.791 14.973 -97.601 1.00 95.81 206 ARG A CA 1
ATOM 1567 C C . ARG A 1 206 ? 76.685 13.897 -98.207 1.00 95.81 206 ARG A C 1
ATOM 1569 O O . ARG A 1 206 ? 77.471 14.233 -99.089 1.00 95.81 206 ARG A O 1
ATOM 1576 N N . GLU A 1 207 ? 76.572 12.646 -97.770 1.00 96.19 207 GLU A N 1
ATOM 1577 C CA . GLU A 1 207 ? 77.370 11.527 -98.285 1.00 96.19 207 GLU A CA 1
ATOM 1578 C C . GLU A 1 207 ? 77.107 11.278 -99.770 1.00 96.19 207 GLU A C 1
ATOM 1580 O O . GLU A 1 207 ? 78.053 11.214 -100.554 1.00 96.19 207 GLU A O 1
ATOM 1585 N N . VAL A 1 208 ? 75.839 11.241 -100.191 1.00 95.62 208 VAL A N 1
ATOM 1586 C CA . VAL A 1 208 ? 75.456 11.110 -101.606 1.00 95.62 208 VAL A CA 1
ATOM 1587 C C . VAL A 1 208 ? 76.000 12.281 -102.425 1.00 95.62 208 VAL A C 1
ATOM 1589 O O . VAL A 1 208 ? 76.575 12.075 -103.495 1.00 95.62 208 VAL A O 1
ATOM 1592 N N . SER A 1 209 ? 75.883 13.515 -101.923 1.00 95.44 209 SER A N 1
ATOM 1593 C CA . SER A 1 209 ? 76.429 14.701 -102.597 1.00 95.44 209 SER A CA 1
ATOM 1594 C C . SER A 1 209 ? 77.954 14.646 -102.718 1.00 95.44 209 SER A C 1
ATOM 1596 O O . SER A 1 209 ? 78.505 14.982 -103.768 1.00 95.44 209 SER A O 1
ATOM 1598 N N . ALA A 1 210 ? 78.647 14.214 -101.663 1.00 93.94 210 ALA A N 1
ATOM 1599 C CA . ALA A 1 210 ? 80.095 14.044 -101.660 1.00 93.94 210 ALA A CA 1
ATOM 1600 C C . ALA A 1 210 ? 80.527 12.942 -102.636 1.00 93.94 210 ALA A C 1
ATOM 1602 O O . ALA A 1 210 ? 81.408 13.179 -103.459 1.00 93.94 210 ALA A O 1
ATOM 1603 N N . ALA A 1 211 ? 79.863 11.783 -102.617 1.00 92.38 211 ALA A N 1
ATOM 1604 C CA . ALA A 1 211 ? 80.104 10.686 -103.550 1.00 92.38 211 ALA A CA 1
ATOM 1605 C C . ALA A 1 211 ? 79.891 11.128 -105.005 1.00 92.38 211 ALA A C 1
ATOM 1607 O O . ALA A 1 211 ? 80.746 10.882 -105.853 1.00 92.38 211 ALA A O 1
ATOM 1608 N N . THR A 1 212 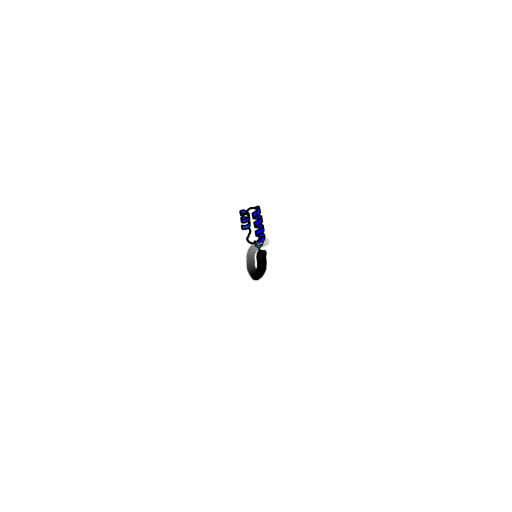? 78.807 11.860 -105.280 1.00 94.56 212 THR A N 1
ATOM 1609 C CA . THR A 1 212 ? 78.503 12.406 -106.612 1.00 94.56 212 THR A CA 1
ATOM 1610 C C . THR A 1 212 ? 79.592 13.373 -107.082 1.00 94.56 212 THR A C 1
ATOM 1612 O O . THR A 1 212 ? 80.045 13.278 -108.222 1.00 94.56 212 THR A O 1
ATOM 1615 N N . ARG A 1 213 ? 80.070 14.273 -106.208 1.00 94.44 213 ARG A N 1
ATOM 1616 C CA . ARG A 1 213 ? 81.188 15.184 -106.517 1.00 94.44 213 ARG A CA 1
ATOM 1617 C C . ARG A 1 213 ? 82.484 14.426 -106.797 1.00 94.44 213 ARG A C 1
ATOM 1619 O O . ARG A 1 213 ? 83.144 14.718 -107.789 1.00 94.44 213 ARG A O 1
ATOM 1626 N N . THR A 1 214 ? 82.842 13.454 -105.960 1.00 93.69 214 THR A N 1
ATOM 1627 C CA . THR A 1 214 ? 84.053 12.639 -106.140 1.00 93.69 214 THR A CA 1
ATOM 1628 C C . THR A 1 214 ? 84.000 11.851 -107.444 1.00 93.69 214 THR A C 1
ATOM 1630 O O . THR A 1 214 ? 84.975 11.841 -108.191 1.00 93.69 214 THR A O 1
ATOM 1633 N N . LEU A 1 215 ? 82.853 11.243 -107.763 1.00 93.06 215 LEU A N 1
ATOM 1634 C CA . LEU A 1 215 ? 82.649 10.504 -109.007 1.00 93.06 215 LEU A CA 1
ATOM 1635 C C . LEU A 1 215 ? 82.731 11.438 -110.221 1.00 93.06 215 LEU A C 1
ATOM 1637 O O . LEU A 1 215 ? 83.397 11.107 -111.197 1.00 93.06 215 LEU A O 1
ATOM 1641 N N . PHE A 1 216 ? 82.146 12.637 -110.143 1.00 92.75 216 PHE A N 1
ATOM 1642 C CA . PHE A 1 216 ? 82.284 13.661 -111.180 1.00 92.75 216 PHE A CA 1
ATOM 1643 C C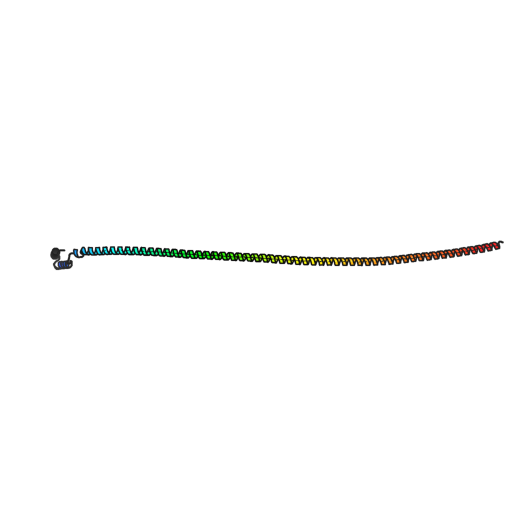 . PHE A 1 216 ? 83.750 14.067 -111.411 1.00 92.75 216 PHE A C 1
ATOM 1645 O O . PHE A 1 216 ? 84.205 14.100 -112.556 1.00 92.75 216 PHE A O 1
ATOM 1652 N N . VAL A 1 217 ? 84.517 14.330 -110.345 1.00 93.56 217 VAL A N 1
ATOM 1653 C CA . VAL A 1 217 ? 85.961 14.632 -110.432 1.00 93.56 217 VAL A CA 1
ATOM 1654 C C . VAL A 1 217 ? 86.751 13.449 -111.008 1.00 93.56 217 VAL A C 1
ATOM 1656 O O . VAL A 1 217 ? 87.611 13.646 -111.862 1.00 93.56 217 VAL A O 1
ATOM 1659 N N . ALA A 1 218 ? 86.446 12.214 -110.604 1.00 91.31 218 ALA A N 1
ATOM 1660 C CA . ALA A 1 218 ? 87.103 11.018 -111.129 1.00 91.31 218 ALA A CA 1
ATOM 1661 C C . ALA A 1 218 ? 86.813 10.803 -112.626 1.00 91.31 218 ALA A C 1
ATOM 1663 O O . ALA A 1 218 ? 87.739 10.573 -113.400 1.00 91.31 218 ALA A O 1
ATOM 1664 N N . VAL A 1 219 ? 85.552 10.925 -113.057 1.00 92.12 219 VAL A N 1
ATOM 1665 C CA . VAL A 1 219 ? 85.144 10.788 -114.468 1.00 92.12 219 VAL A CA 1
ATOM 1666 C C . VAL A 1 219 ? 85.759 11.890 -115.329 1.00 92.12 219 VAL A C 1
ATOM 1668 O O . VAL A 1 219 ? 86.287 11.608 -116.403 1.00 92.12 219 VAL A O 1
ATOM 1671 N N . THR A 1 220 ? 85.734 13.144 -114.871 1.00 91.38 220 THR A N 1
ATOM 1672 C CA . THR A 1 220 ? 86.384 14.252 -115.594 1.00 91.38 220 THR A CA 1
ATOM 1673 C C . THR A 1 220 ? 87.897 14.071 -115.673 1.00 91.38 220 THR A C 1
ATOM 1675 O O . THR A 1 220 ? 88.468 14.276 -116.743 1.00 91.38 220 THR A O 1
ATOM 1678 N N . GLY A 1 221 ? 88.535 13.617 -114.592 1.00 89.75 221 GLY A N 1
ATOM 1679 C CA . GLY A 1 221 ? 89.949 13.248 -114.580 1.00 89.75 221 GLY A CA 1
ATOM 1680 C C . GLY A 1 221 ? 90.276 12.149 -115.594 1.00 89.75 221 GLY A C 1
ATOM 1681 O O . GLY A 1 221 ? 91.176 12.335 -116.410 1.00 89.75 221 GLY A O 1
ATOM 1682 N N . LEU A 1 222 ? 89.508 11.052 -115.613 1.00 90.69 222 LEU A N 1
ATOM 1683 C CA . LEU A 1 222 ? 89.656 9.965 -116.591 1.00 90.69 222 LEU A CA 1
ATOM 1684 C C . LEU A 1 222 ? 89.482 10.459 -118.032 1.00 90.69 222 LEU A C 1
ATOM 1686 O O . LEU A 1 222 ? 90.292 10.128 -118.898 1.00 90.69 222 LEU A O 1
ATOM 1690 N N . ASN A 1 223 ? 88.464 11.285 -118.289 1.00 88.81 223 ASN A N 1
ATOM 1691 C CA . ASN A 1 223 ? 88.246 11.893 -119.601 1.00 88.81 223 ASN A CA 1
ATOM 1692 C C . ASN A 1 223 ? 89.443 12.760 -120.021 1.00 88.81 223 ASN A C 1
ATOM 1694 O O . ASN A 1 223 ? 89.908 12.642 -121.151 1.00 88.81 223 ASN A O 1
ATOM 1698 N N . LEU A 1 224 ? 89.989 13.582 -119.119 1.00 89.00 224 LEU A N 1
ATOM 1699 C CA . LEU A 1 224 ? 91.181 14.396 -119.383 1.00 89.00 224 LEU A CA 1
ATOM 1700 C C . LEU A 1 224 ? 92.420 13.536 -119.667 1.00 89.00 224 LEU A C 1
ATOM 1702 O O . LEU A 1 224 ? 93.144 13.823 -120.621 1.00 89.00 224 LEU A O 1
ATOM 1706 N N . THR A 1 225 ? 92.662 12.466 -118.900 1.00 88.44 225 THR A N 1
ATOM 1707 C CA . THR A 1 225 ? 93.789 11.552 -119.157 1.00 88.44 225 THR A CA 1
ATOM 1708 C C . THR A 1 225 ? 93.630 10.801 -120.474 1.00 88.44 225 THR A C 1
ATOM 1710 O O . THR A 1 225 ? 94.613 10.605 -121.182 1.00 88.44 225 THR A O 1
ATOM 1713 N N . LEU A 1 226 ? 92.402 10.415 -120.833 1.00 86.50 226 LEU A N 1
ATOM 1714 C CA . LEU A 1 226 ? 92.100 9.730 -122.089 1.00 86.50 226 LEU A CA 1
ATOM 1715 C C . LEU A 1 226 ? 92.309 10.675 -123.283 1.00 86.50 226 LEU A C 1
ATOM 1717 O O . LEU A 1 226 ? 92.982 10.302 -124.240 1.00 86.50 226 LEU A O 1
ATOM 1721 N N . VAL A 1 227 ? 91.846 11.928 -123.189 1.00 86.25 227 VAL A N 1
ATOM 1722 C CA . VAL A 1 227 ? 92.132 12.987 -124.176 1.00 86.25 227 VAL A CA 1
ATOM 1723 C C . VAL A 1 227 ? 93.641 13.220 -124.317 1.00 86.25 227 VAL A C 1
ATOM 1725 O O . VAL A 1 227 ? 94.148 13.276 -125.438 1.00 86.25 227 VAL A O 1
ATOM 1728 N N . ALA A 1 228 ? 94.379 13.308 -123.205 1.00 83.31 228 ALA A N 1
ATOM 1729 C CA . ALA A 1 228 ? 95.832 13.474 -123.223 1.00 83.31 228 ALA A CA 1
ATOM 1730 C C . ALA A 1 228 ? 96.558 12.271 -123.859 1.00 83.31 228 ALA A C 1
ATOM 1732 O O . ALA A 1 228 ? 97.475 12.469 -124.655 1.00 83.31 228 ALA A O 1
ATOM 1733 N N . ALA A 1 229 ? 96.135 11.038 -123.559 1.00 82.06 229 ALA A N 1
ATOM 1734 C CA . ALA A 1 229 ? 96.691 9.819 -124.146 1.00 82.06 229 ALA A CA 1
ATOM 1735 C C . ALA A 1 229 ? 96.438 9.735 -125.661 1.00 82.06 229 ALA A C 1
ATOM 1737 O O . ALA A 1 229 ? 97.358 9.412 -126.411 1.00 82.06 229 ALA A O 1
ATOM 1738 N N . VAL A 1 230 ? 95.232 10.088 -126.127 1.00 81.44 230 VAL A N 1
ATOM 1739 C CA . VAL A 1 230 ? 94.904 10.169 -127.563 1.00 81.44 230 VAL A CA 1
ATOM 1740 C C . VAL A 1 230 ? 95.767 11.226 -128.262 1.00 81.44 230 VAL A C 1
ATOM 1742 O O . VAL A 1 230 ? 96.362 10.936 -129.296 1.00 81.44 230 VAL A O 1
ATOM 1745 N N . LEU A 1 231 ? 95.908 12.427 -127.687 1.00 80.38 231 LEU A N 1
ATOM 1746 C CA . LEU A 1 231 ? 96.781 13.485 -128.222 1.00 80.38 231 LEU A CA 1
ATOM 1747 C C . LEU A 1 231 ? 98.256 13.056 -128.295 1.00 80.38 231 LEU A C 1
ATOM 1749 O O . LEU A 1 231 ? 98.941 13.376 -129.266 1.00 80.38 231 LEU A O 1
ATOM 1753 N N . ALA A 1 232 ? 98.752 12.341 -127.281 1.00 77.06 232 ALA A N 1
ATOM 1754 C CA . ALA A 1 232 ? 100.110 11.805 -127.274 1.00 77.06 232 ALA A CA 1
ATOM 1755 C C . ALA A 1 232 ? 100.302 10.720 -128.347 1.00 77.06 232 ALA A C 1
ATOM 1757 O O . ALA A 1 232 ? 101.289 10.775 -129.076 1.00 77.06 232 ALA A O 1
ATOM 1758 N N . ALA A 1 233 ? 99.349 9.793 -128.499 1.00 75.75 233 ALA A N 1
ATOM 1759 C CA . ALA A 1 233 ? 99.376 8.775 -129.550 1.00 75.75 233 ALA A CA 1
ATOM 1760 C C . ALA A 1 233 ? 99.378 9.395 -130.960 1.00 75.75 233 ALA A C 1
ATOM 1762 O O . ALA A 1 233 ? 100.129 8.943 -131.817 1.00 75.75 233 ALA A O 1
ATOM 1763 N N . VAL A 1 234 ? 98.616 10.475 -131.181 1.00 73.50 234 VAL A N 1
ATOM 1764 C CA . VAL A 1 234 ? 98.607 11.227 -132.452 1.00 73.50 234 VAL A CA 1
ATOM 1765 C C . VAL A 1 234 ? 99.936 11.950 -132.722 1.00 73.50 234 VAL A C 1
ATOM 1767 O O . VAL A 1 234 ? 100.298 12.115 -133.877 1.00 73.50 234 VAL A O 1
ATOM 1770 N N . ARG A 1 235 ? 100.685 12.381 -131.694 1.00 71.81 235 ARG A N 1
ATOM 1771 C CA . ARG A 1 235 ? 102.016 13.011 -131.861 1.00 71.81 235 ARG A CA 1
ATOM 1772 C C . ARG A 1 235 ? 103.154 12.020 -132.141 1.00 71.81 235 ARG A C 1
ATOM 1774 O O . ARG A 1 235 ? 104.229 12.461 -132.539 1.00 71.81 235 ARG A O 1
ATOM 1781 N N . LEU A 1 236 ? 102.954 10.734 -131.857 1.00 63.62 236 LEU A N 1
ATOM 1782 C CA . LEU A 1 236 ? 103.942 9.657 -132.027 1.00 63.62 236 LEU A CA 1
ATOM 1783 C C . LEU A 1 236 ? 103.724 8.826 -133.308 1.00 63.62 236 LEU A C 1
ATOM 1785 O O . LEU A 1 236 ? 104.563 7.976 -133.605 1.00 63.62 236 LEU A O 1
ATOM 1789 N N . ALA A 1 237 ? 102.631 9.068 -134.038 1.00 53.81 237 ALA A N 1
ATOM 1790 C CA . ALA A 1 237 ? 102.328 8.509 -135.358 1.00 53.81 237 ALA A CA 1
ATOM 1791 C C . ALA A 1 237 ? 102.664 9.521 -136.463 1.00 53.81 237 ALA A C 1
ATOM 1793 O O . ALA A 1 237 ? 103.100 9.070 -137.545 1.00 53.81 237 ALA A O 1
#

Solvent-accessible surface area (backbone atoms only — not comparable to full-atom values): 12650 Å² total; per-residue (Å²): 104,58,71,72,57,53,51,56,48,43,56,54,33,31,76,74,63,34,64,67,58,27,45,55,58,54,68,72,43,69,99,57,30,82,69,60,79,60,34,70,65,58,54,51,52,51,50,51,53,48,52,50,49,51,52,51,51,51,53,52,49,51,53,50,49,55,51,49,52,54,55,49,51,55,50,48,55,50,51,52,52,53,49,53,53,50,50,53,53,50,51,54,52,49,52,58,47,50,55,51,50,54,54,52,49,51,56,49,50,55,50,48,53,55,52,50,52,54,52,49,54,50,51,53,53,51,50,52,53,52,50,52,53,50,53,52,51,50,51,56,50,49,56,51,50,52,55,52,49,51,59,48,50,55,50,51,53,53,52,50,50,55,49,50,54,51,52,50,53,54,50,52,56,50,49,56,54,48,51,55,51,50,54,52,53,49,53,54,48,52,55,48,51,51,51,53,51,54,49,49,53,54,51,51,54,48,50,53,51,50,51,51,50,52,50,51,52,49,52,51,49,50,52,52,51,50,52,50,51,53,55,50,54,62,75,75,107

pLDDT: mean 91.57, std 11.55, range [53.81, 98.81]

Foldseek 3Di:
DDPVVLVVQLVVCCVPPNNPVSVVVSVPAPPDHPCVVPPVVNVVVVVVVVVVVVVVVVVVVVVVVVVVVVVVVVVVVVVVVVVVVVVVVVVVVVVVVVVVVVVVVVVVVVVVVVVVVVVVVVVVVVVVVVVVVVVVVVVVVVVVVVVVVVVVVVVVVVVVVVVVVVVVVVVVVVVVVVVVVVVVVVVVVVVVVVVVVVVVVVVVVVVVVVVVVVVVVVVVVVVVVVVVVVVVVVVVD

Mean predicted aligned error: 14.3 Å